Protein AF-A0A7V8YSD4-F1 (afdb_monomer)

Radius of gyration: 22.43 Å; Cα contacts (8 Å, |Δi|>4): 892; chains: 1; bounding box: 54×94×55 Å

Structure (mmCIF, N/CA/C/O backbone):
data_AF-A0A7V8YSD4-F1
#
_entry.id   AF-A0A7V8YSD4-F1
#
loop_
_atom_site.group_PDB
_atom_site.id
_atom_site.type_symbol
_atom_site.label_atom_id
_atom_site.label_alt_id
_atom_site.label_comp_id
_atom_site.label_asym_id
_atom_site.label_entity_id
_atom_site.label_seq_id
_atom_site.pdbx_PDB_ins_code
_atom_site.Cartn_x
_atom_site.Cartn_y
_atom_site.Cartn_z
_atom_site.occupancy
_atom_site.B_iso_or_equiv
_atom_site.auth_seq_id
_atom_site.auth_comp_id
_atom_site.auth_asym_id
_atom_site.auth_atom_id
_atom_site.pdbx_PDB_model_num
ATOM 1 N N . SER A 1 1 ? -15.155 23.615 -9.929 1.00 37.03 1 SER A N 1
ATOM 2 C CA . SER A 1 1 ? -15.838 23.121 -8.716 1.00 37.03 1 S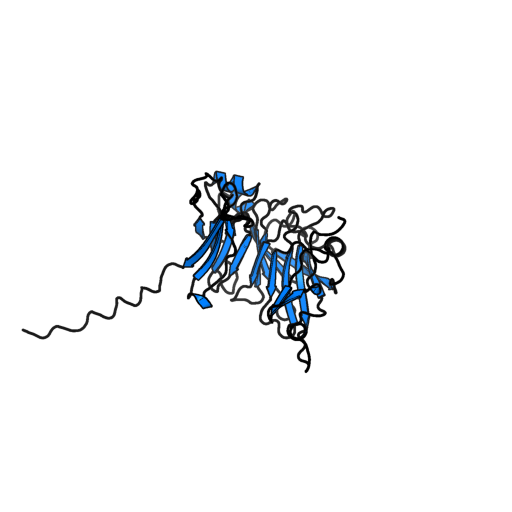ER A CA 1
ATOM 3 C C . SER A 1 1 ? -14.850 23.206 -7.565 1.00 37.03 1 SER A C 1
ATOM 5 O O . SER A 1 1 ? -13.670 23.005 -7.798 1.00 37.03 1 SER A O 1
ATOM 7 N N . SER A 1 2 ? -15.282 23.583 -6.362 1.00 37.16 2 SER A N 1
ATOM 8 C CA . SER A 1 2 ? -14.421 23.744 -5.174 1.00 37.16 2 SER A CA 1
ATOM 9 C C . SER A 1 2 ? -14.430 22.501 -4.265 1.00 37.16 2 SER A C 1
ATOM 11 O O . SER A 1 2 ? -14.377 22.629 -3.046 1.00 37.16 2 SER A O 1
ATOM 13 N N . GLY A 1 3 ? -14.583 21.312 -4.851 1.00 53.91 3 GLY A N 1
ATOM 14 C CA . GLY A 1 3 ? -14.682 20.025 -4.159 1.00 53.91 3 GLY A CA 1
ATOM 15 C C . GLY A 1 3 ? -14.260 18.886 -5.085 1.00 53.91 3 GLY A C 1
ATOM 16 O O . GLY A 1 3 ? -14.183 19.090 -6.303 1.00 53.91 3 GLY A O 1
ATOM 17 N N . ALA A 1 4 ? -13.970 17.720 -4.505 1.00 69.50 4 ALA A N 1
ATOM 18 C CA . ALA A 1 4 ? -13.580 16.528 -5.254 1.00 69.50 4 ALA A CA 1
ATOM 19 C C . ALA A 1 4 ? -14.697 16.113 -6.227 1.00 69.50 4 ALA A C 1
ATOM 21 O O . ALA A 1 4 ? -15.875 16.372 -5.971 1.00 69.50 4 ALA A O 1
ATOM 22 N N . GLN A 1 5 ? -14.351 15.466 -7.344 1.00 75.94 5 GLN A N 1
ATOM 23 C CA . GLN A 1 5 ? -15.333 14.923 -8.295 1.00 75.94 5 GLN A CA 1
ATOM 24 C C . GLN A 1 5 ? -15.977 13.625 -7.767 1.00 75.94 5 GLN A C 1
ATOM 26 O O . GLN A 1 5 ? -16.048 12.625 -8.471 1.00 75.94 5 GLN A O 1
ATOM 31 N N . THR A 1 6 ? -16.434 13.627 -6.515 1.00 82.88 6 THR A N 1
ATOM 32 C CA . THR A 1 6 ? -17.081 12.483 -5.863 1.00 82.88 6 THR A CA 1
ATOM 33 C C . THR A 1 6 ? -18.515 12.814 -5.473 1.00 82.88 6 THR A C 1
ATOM 35 O O . THR A 1 6 ? -18.908 13.982 -5.446 1.00 82.88 6 THR A O 1
ATOM 38 N N . PHE A 1 7 ? -19.322 11.783 -5.201 1.00 81.06 7 PHE A N 1
ATOM 39 C CA . PHE A 1 7 ? -20.763 11.921 -4.952 1.00 81.06 7 PHE A CA 1
ATOM 40 C C . PHE A 1 7 ? -21.094 12.925 -3.835 1.00 81.06 7 PHE A C 1
ATOM 42 O O . PHE A 1 7 ? -22.039 13.701 -3.962 1.00 81.06 7 PHE A O 1
ATOM 49 N N . ASP A 1 8 ? -20.302 12.940 -2.761 1.00 86.88 8 ASP A N 1
ATOM 50 C CA . ASP A 1 8 ? -20.460 13.862 -1.631 1.00 86.88 8 ASP A CA 1
ATOM 51 C C . ASP A 1 8 ? -19.565 15.115 -1.723 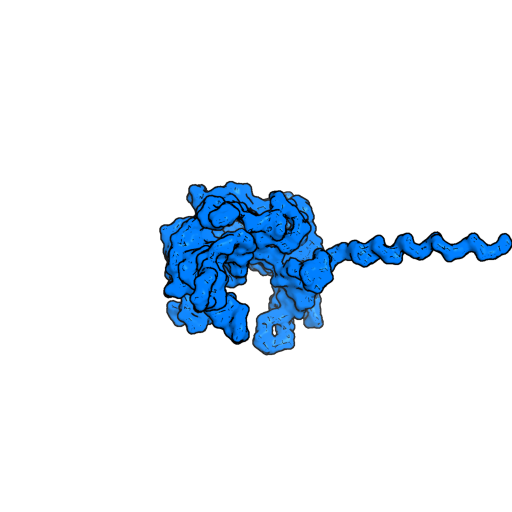1.00 86.88 8 ASP A C 1
ATOM 53 O O . ASP A 1 8 ? -19.630 15.991 -0.857 1.00 86.88 8 ASP A O 1
ATOM 57 N N . GLY A 1 9 ? -18.737 15.212 -2.769 1.00 90.25 9 GLY A N 1
ATOM 58 C CA . GLY A 1 9 ? -17.787 16.296 -3.009 1.00 90.25 9 GLY A CA 1
ATOM 59 C C . GLY A 1 9 ? -16.602 16.359 -2.039 1.00 90.25 9 GLY A C 1
ATOM 60 O O . GLY A 1 9 ? -15.879 17.363 -2.047 1.00 90.25 9 GLY A O 1
ATOM 61 N N . LYS A 1 10 ? -16.401 15.346 -1.183 1.00 93.19 10 LYS A N 1
ATOM 62 C CA . LYS A 1 10 ? -15.412 15.384 -0.092 1.00 93.19 10 LYS A CA 1
ATOM 63 C C . LYS A 1 10 ? -14.082 14.712 -0.421 1.00 93.19 10 LYS A C 1
ATOM 65 O O . LYS A 1 10 ? -13.063 15.141 0.108 1.00 93.19 10 LYS A O 1
ATOM 70 N N . GLY A 1 11 ? -14.077 13.713 -1.290 1.00 92.69 11 GLY A N 1
ATOM 71 C CA . GLY A 1 11 ? -12.895 12.941 -1.690 1.00 92.69 11 GLY A CA 1
ATOM 72 C C . GLY A 1 11 ? -13.261 11.481 -1.941 1.00 92.69 11 GLY A C 1
ATOM 73 O O . GLY A 1 11 ? -14.452 11.152 -1.930 1.00 92.69 11 GLY A O 1
ATOM 74 N N . GLY A 1 12 ? -12.261 10.622 -2.161 1.00 92.81 12 GLY A N 1
ATOM 75 C CA . GLY A 1 12 ? -12.458 9.169 -2.174 1.00 92.81 12 GLY A CA 1
ATOM 76 C C . GLY A 1 12 ? -12.952 8.676 -0.813 1.00 92.81 12 GLY A C 1
ATOM 77 O O . GLY A 1 12 ? -12.727 9.336 0.197 1.00 92.81 12 GLY A O 1
ATOM 78 N N . LEU A 1 13 ? -13.674 7.559 -0.781 1.00 93.12 13 LEU A N 1
ATOM 79 C CA . LEU A 1 13 ? -14.379 7.082 0.408 1.00 93.12 13 LEU A CA 1
ATOM 80 C C . LEU A 1 13 ? -14.358 5.553 0.451 1.00 93.12 13 LEU A C 1
ATOM 82 O O . LEU A 1 13 ? -14.813 4.911 -0.493 1.00 93.12 13 LEU A O 1
ATOM 86 N N . ALA A 1 14 ? -13.926 4.987 1.577 1.00 94.75 14 ALA A N 1
ATOM 87 C CA . ALA A 1 14 ? -14.075 3.562 1.846 1.00 94.75 14 ALA A CA 1
ATOM 88 C C . ALA A 1 14 ? -15.551 3.179 2.056 1.00 94.75 14 ALA A C 1
ATOM 90 O O . ALA A 1 14 ? -16.334 3.926 2.658 1.00 94.75 14 ALA A O 1
ATOM 91 N N . VAL A 1 15 ? -15.929 1.985 1.601 1.00 95.00 15 VAL A N 1
ATOM 92 C CA . VAL A 1 15 ? -17.288 1.444 1.739 1.00 95.00 15 VAL A CA 1
ATOM 93 C C . VAL A 1 15 ? -17.260 0.033 2.321 1.00 95.00 15 VAL A C 1
ATOM 95 O O . VAL A 1 15 ? -16.374 -0.757 2.015 1.00 95.00 15 VAL A O 1
ATOM 98 N N . ALA A 1 16 ? -18.259 -0.305 3.135 1.00 95.94 16 ALA A N 1
ATOM 99 C CA . ALA A 1 16 ? -18.577 -1.690 3.466 1.00 95.94 16 ALA A CA 1
ATOM 100 C C . ALA A 1 16 ? -19.696 -2.174 2.542 1.00 95.94 16 ALA A C 1
ATOM 102 O O . ALA A 1 16 ? -20.736 -1.520 2.447 1.00 95.94 16 ALA A O 1
ATOM 103 N N . VAL A 1 17 ? -19.499 -3.318 1.888 1.00 95.50 17 VAL A N 1
ATOM 104 C CA . VAL A 1 17 ? -20.498 -3.909 0.990 1.00 95.50 17 VAL A CA 1
ATOM 105 C C . VAL A 1 17 ? -21.138 -5.114 1.667 1.00 95.50 17 VAL A C 1
ATOM 107 O O . VAL A 1 17 ? -20.471 -6.108 1.944 1.00 95.50 17 VAL A O 1
ATOM 110 N N . PHE A 1 18 ? -22.432 -5.022 1.955 1.00 95.75 18 PHE A N 1
ATOM 111 C CA . PHE A 1 18 ? -23.252 -6.126 2.459 1.00 95.75 18 PHE A CA 1
ATOM 112 C C . PHE A 1 18 ? -24.719 -5.870 2.102 1.00 95.75 18 PHE A C 1
ATOM 114 O O . PHE A 1 18 ? -25.076 -4.761 1.726 1.00 95.75 18 PHE A O 1
ATOM 121 N N . ASP A 1 19 ? -25.563 -6.903 2.146 1.00 95.31 19 ASP A N 1
ATOM 122 C CA . ASP A 1 19 ? -27.000 -6.805 1.833 1.00 95.31 19 ASP A CA 1
ATOM 123 C C . ASP A 1 19 ? -27.326 -6.131 0.476 1.00 95.31 19 ASP A C 1
ATOM 125 O O . ASP A 1 19 ? -28.385 -5.534 0.302 1.00 95.31 19 ASP A O 1
ATOM 129 N N . ASN A 1 20 ? -26.434 -6.276 -0.517 1.00 95.88 20 ASN A N 1
ATOM 130 C CA . ASN A 1 20 ? -26.487 -5.609 -1.830 1.00 95.88 20 ASN A CA 1
ATOM 131 C C . ASN A 1 20 ? -26.459 -4.068 -1.773 1.00 95.88 20 ASN A C 1
ATOM 133 O O . ASN A 1 20 ? -26.886 -3.403 -2.719 1.00 95.88 20 ASN A O 1
ATOM 137 N N . GLU A 1 21 ? -25.929 -3.496 -0.695 1.00 95.75 21 GLU A N 1
ATOM 138 C CA . GLU A 1 21 ? -25.747 -2.062 -0.507 1.00 95.75 21 GLU A CA 1
ATOM 139 C C . GLU A 1 21 ? -24.267 -1.725 -0.275 1.00 95.75 21 GLU A C 1
ATOM 141 O O . GLU A 1 21 ? -23.497 -2.511 0.281 1.00 95.75 21 GLU A O 1
ATOM 146 N N . ALA A 1 22 ? -23.864 -0.529 -0.711 1.00 94.62 22 ALA A N 1
ATOM 147 C CA . ALA A 1 22 ? -22.573 0.059 -0.378 1.00 94.62 22 ALA A CA 1
ATOM 148 C C . ALA A 1 22 ? -22.775 1.099 0.731 1.00 94.62 22 ALA A C 1
ATOM 150 O O . ALA A 1 22 ? -23.371 2.158 0.515 1.00 94.62 22 ALA A O 1
ATOM 151 N N . HIS A 1 23 ? -22.273 0.801 1.924 1.00 95.50 23 HIS A N 1
ATOM 152 C CA . HIS A 1 23 ? -22.373 1.670 3.088 1.00 95.50 23 HIS A CA 1
ATOM 153 C C . HIS A 1 23 ? -21.097 2.497 3.228 1.00 95.50 23 HIS A C 1
ATOM 155 O O . HIS A 1 23 ? -20.029 1.955 3.509 1.00 95.50 23 HIS A O 1
ATOM 161 N N . GLY A 1 24 ? -21.205 3.814 3.048 1.00 94.44 24 GLY A N 1
ATOM 162 C CA . GLY A 1 24 ? -20.075 4.728 3.208 1.00 94.44 24 GLY A CA 1
ATOM 163 C C . GLY A 1 24 ? -19.504 4.712 4.625 1.00 94.44 24 GLY A C 1
ATOM 164 O O . GLY A 1 24 ? -20.254 4.769 5.602 1.00 94.44 24 GLY A O 1
ATOM 165 N N . LEU A 1 25 ? -18.175 4.691 4.730 1.00 96.50 25 LEU A N 1
ATOM 166 C CA . LEU A 1 25 ? -17.437 4.661 5.991 1.00 96.50 25 LEU A CA 1
ATOM 167 C C . LEU A 1 25 ? -16.631 5.957 6.202 1.00 96.50 25 LEU A C 1
ATOM 169 O O . LEU A 1 25 ? -15.403 5.926 6.251 1.00 96.50 25 LEU A O 1
ATOM 173 N N . PRO A 1 26 ? -17.280 7.125 6.364 1.00 95.06 26 PRO A N 1
ATOM 174 C CA . PRO A 1 26 ? -16.578 8.411 6.404 1.00 95.06 26 PRO A CA 1
ATOM 175 C C . PRO A 1 26 ? -15.613 8.544 7.594 1.00 95.06 26 PRO A C 1
ATOM 177 O O . PRO A 1 26 ? -14.708 9.372 7.565 1.00 95.06 26 PRO A O 1
ATOM 180 N N . ALA A 1 27 ? -15.769 7.727 8.640 1.00 96.69 27 ALA A N 1
ATOM 181 C CA . ALA A 1 27 ? -14.852 7.705 9.777 1.00 96.69 27 ALA A CA 1
ATOM 182 C C . ALA A 1 27 ? -13.439 7.205 9.415 1.00 96.69 27 ALA A C 1
ATOM 184 O O . ALA A 1 27 ? -12.504 7.505 10.154 1.00 96.69 27 ALA A O 1
ATOM 185 N N . LEU A 1 28 ? -13.284 6.493 8.290 1.00 97.06 28 LEU A N 1
ATOM 186 C CA . LEU A 1 28 ? -11.981 6.113 7.735 1.00 97.06 28 LEU A CA 1
ATOM 187 C C . LEU A 1 28 ? -11.304 7.278 6.987 1.00 97.06 28 LEU A C 1
ATOM 189 O O . LEU A 1 28 ? -10.120 7.195 6.697 1.00 97.06 28 LEU A O 1
ATOM 193 N N . GLY A 1 29 ? -12.015 8.382 6.740 1.00 96.12 29 GLY A N 1
ATOM 194 C CA . GLY A 1 29 ? -11.486 9.575 6.083 1.00 96.12 29 GLY A CA 1
ATOM 195 C C . GLY A 1 29 ? -11.730 9.622 4.576 1.00 96.12 29 GLY A C 1
ATOM 196 O O . GLY A 1 29 ? -12.093 8.633 3.936 1.00 96.12 29 GLY A O 1
ATOM 197 N N . HIS A 1 30 ? -11.537 10.822 4.025 1.00 96.06 30 HIS A N 1
ATOM 198 C CA . HIS A 1 30 ? -11.651 11.097 2.597 1.00 96.06 30 HIS A CA 1
ATOM 199 C C . HIS A 1 30 ? -10.300 11.486 2.014 1.00 96.06 30 HIS A C 1
ATOM 201 O O . HIS A 1 30 ? -9.771 12.539 2.365 1.00 96.06 30 HIS A O 1
ATOM 207 N N . PHE A 1 31 ? -9.766 10.671 1.111 1.00 94.88 31 PHE A N 1
ATOM 208 C CA . PHE A 1 31 ? -8.481 10.896 0.444 1.00 94.88 31 PHE A CA 1
ATOM 209 C C . PHE A 1 31 ? -8.389 10.065 -0.848 1.00 94.88 31 PHE A C 1
ATOM 211 O O . PHE A 1 31 ? -9.383 9.458 -1.252 1.00 94.88 31 PHE A O 1
ATOM 218 N N . ALA A 1 32 ? -7.255 10.121 -1.546 1.00 94.25 32 ALA A N 1
ATOM 219 C CA . ALA A 1 32 ? -6.967 9.253 -2.687 1.00 94.25 32 ALA A CA 1
ATOM 220 C C . ALA A 1 32 ? -6.619 7.862 -2.145 1.00 94.25 32 ALA A C 1
ATOM 222 O O . ALA A 1 32 ? -5.525 7.659 -1.644 1.00 94.25 32 ALA A O 1
ATOM 223 N N . TRP A 1 33 ? -7.619 6.989 -2.078 1.00 94.81 33 TRP A N 1
ATOM 224 C CA . TRP A 1 33 ? -7.498 5.665 -1.475 1.00 94.81 33 TRP A CA 1
ATOM 225 C C . TRP A 1 33 ? -6.775 4.714 -2.412 1.00 94.81 33 TRP A C 1
ATOM 227 O O . TRP A 1 33 ? -7.223 4.594 -3.549 1.00 94.81 33 TRP A O 1
ATOM 237 N N . GLU A 1 34 ? -5.794 3.993 -1.872 1.00 94.94 34 GLU A N 1
ATOM 238 C CA . GLU A 1 34 ? -5.300 2.767 -2.495 1.00 94.94 34 GLU A CA 1
ATOM 239 C C . GLU A 1 34 ? -6.067 1.556 -1.951 1.00 94.94 34 GLU A C 1
ATOM 241 O O . GLU A 1 34 ? -7.037 1.098 -2.555 1.00 94.94 34 GLU A O 1
ATOM 246 N N . ASN A 1 35 ? -5.765 1.130 -0.717 1.00 92.06 35 ASN A N 1
ATOM 247 C CA . ASN A 1 35 ? -6.464 0.012 -0.083 1.00 92.06 35 ASN A CA 1
ATOM 248 C C . ASN A 1 35 ? -6.937 0.267 1.357 1.00 92.06 35 ASN A C 1
ATOM 250 O O . ASN A 1 35 ? -6.629 1.281 1.991 1.00 92.06 35 ASN A O 1
ATOM 254 N N . ALA A 1 36 ? -7.717 -0.692 1.870 1.00 95.00 36 ALA A N 1
ATOM 255 C CA . ALA A 1 36 ? -8.210 -0.726 3.242 1.00 95.00 36 ALA A CA 1
ATOM 256 C C . ALA A 1 36 ? -8.079 -2.140 3.836 1.00 95.00 36 ALA A C 1
ATOM 258 O O . ALA A 1 36 ? -8.939 -2.999 3.622 1.00 95.00 36 ALA A O 1
ATOM 259 N N . LEU A 1 37 ? -7.030 -2.380 4.624 1.00 95.69 37 LEU A N 1
ATOM 260 C CA . LEU A 1 37 ? -6.690 -3.717 5.120 1.00 95.69 37 LEU A CA 1
ATOM 261 C C . LEU A 1 37 ? -6.999 -3.891 6.599 1.00 95.69 37 LEU A C 1
ATOM 263 O O . LEU A 1 37 ? -6.468 -3.191 7.459 1.00 95.69 37 LEU A O 1
ATOM 267 N N . VAL A 1 38 ? -7.852 -4.864 6.907 1.00 94.19 38 VAL A N 1
ATOM 268 C CA . VAL A 1 38 ? -8.295 -5.146 8.275 1.00 94.19 38 VAL A CA 1
ATOM 269 C C . VAL A 1 38 ? -7.281 -6.038 8.992 1.00 94.19 38 VAL A C 1
ATOM 271 O O . VAL A 1 38 ? -7.063 -7.179 8.588 1.00 94.19 38 VAL A O 1
ATOM 274 N N . GLN A 1 39 ? -6.735 -5.571 10.118 1.00 93.00 39 GLN A N 1
ATOM 275 C CA . GLN A 1 39 ? -5.879 -6.397 10.971 1.00 93.00 39 GLN A CA 1
ATOM 276 C C . GLN A 1 39 ? -6.711 -7.491 11.656 1.00 93.00 39 GLN A C 1
ATOM 278 O O . GLN A 1 39 ? -7.711 -7.225 12.343 1.00 93.00 39 GLN A O 1
ATOM 283 N N . SER A 1 40 ? -6.274 -8.740 11.507 1.00 89.75 40 SER A N 1
ATOM 284 C CA . SER A 1 40 ? -6.901 -9.883 12.171 1.00 89.75 40 SER A CA 1
ATOM 285 C C . SER A 1 40 ? -6.603 -9.909 13.681 1.00 89.75 40 SER A C 1
ATOM 287 O O . SER A 1 40 ? -5.691 -9.257 14.171 1.00 89.75 40 SER A O 1
ATOM 289 N N . ASN A 1 41 ? -7.400 -10.657 14.451 1.00 87.50 41 ASN A N 1
ATOM 290 C CA . ASN A 1 41 ? -7.142 -10.962 15.870 1.00 87.50 41 ASN A CA 1
ATOM 291 C C . ASN A 1 41 ? -7.038 -9.775 16.856 1.00 87.50 41 ASN A C 1
ATOM 293 O O . ASN A 1 41 ? -6.695 -9.969 18.016 1.00 87.50 41 ASN A O 1
ATOM 297 N N . THR A 1 42 ? -7.501 -8.582 16.482 1.00 89.38 42 THR A N 1
ATOM 298 C CA . THR A 1 42 ? -7.520 -7.353 17.313 1.00 89.38 42 THR A CA 1
ATOM 299 C C . THR A 1 42 ? -8.572 -7.333 18.442 1.00 89.38 42 THR A C 1
ATOM 301 O O . THR A 1 42 ? -8.876 -6.304 19.059 1.00 89.38 42 THR A O 1
ATOM 304 N N . GLY A 1 43 ? -9.186 -8.484 18.733 1.00 89.81 43 GLY A N 1
ATOM 305 C CA . GLY A 1 43 ? -10.156 -8.654 19.812 1.00 89.81 43 GLY A CA 1
ATOM 306 C C . GLY A 1 43 ? -11.386 -7.747 19.678 1.00 89.81 43 GLY A C 1
ATOM 307 O O . GLY A 1 43 ? -12.214 -7.912 18.773 1.00 89.81 43 GLY A O 1
ATOM 308 N N . LYS A 1 44 ? -11.549 -6.821 20.634 1.00 92.06 44 LYS A N 1
ATOM 309 C CA . LYS A 1 44 ? -12.697 -5.894 20.702 1.00 92.06 44 LYS A CA 1
ATOM 310 C C . LYS A 1 44 ? -12.590 -4.712 19.735 1.00 92.06 44 LYS A C 1
ATOM 312 O O . LYS A 1 44 ? -13.585 -4.016 19.549 1.00 92.06 44 LYS A O 1
ATOM 317 N N . TYR A 1 45 ? -11.414 -4.476 19.164 1.00 93.75 45 TYR A N 1
ATOM 318 C CA . TYR A 1 45 ? -11.183 -3.374 18.240 1.00 93.75 45 TYR A CA 1
ATOM 319 C C . TYR A 1 45 ? -11.293 -3.842 16.799 1.00 93.75 45 TYR A C 1
ATOM 321 O O . TYR A 1 45 ? -11.097 -5.018 16.522 1.00 93.75 45 TYR A O 1
ATOM 329 N N . THR A 1 46 ? -11.621 -2.934 15.895 1.00 95.44 46 THR A N 1
ATOM 330 C CA . THR A 1 46 ? -11.429 -3.103 14.454 1.00 95.44 46 THR A CA 1
ATOM 331 C C . THR A 1 46 ? -10.347 -2.127 14.052 1.00 95.44 46 THR A C 1
ATOM 333 O O . THR A 1 46 ? -10.490 -0.937 14.328 1.00 95.44 46 THR A O 1
ATOM 336 N N . VAL A 1 47 ? -9.277 -2.642 13.456 1.00 95.44 47 VAL A N 1
ATOM 337 C CA . VAL A 1 47 ? -8.104 -1.868 13.051 1.00 95.44 47 VAL A CA 1
ATOM 338 C C . VAL A 1 47 ? -7.941 -2.033 11.554 1.00 95.44 47 VAL A C 1
ATOM 340 O O . VAL A 1 47 ? -7.991 -3.162 11.066 1.00 95.44 47 VAL A O 1
ATOM 343 N N . ILE A 1 48 ? -7.824 -0.919 10.841 1.00 96.69 48 ILE A N 1
ATOM 344 C CA . ILE A 1 48 ? -7.744 -0.902 9.380 1.00 96.69 48 ILE A CA 1
ATOM 345 C C . ILE A 1 48 ? -6.567 -0.027 8.980 1.00 96.69 48 ILE A C 1
ATOM 347 O O . ILE A 1 48 ? -6.550 1.148 9.342 1.00 96.69 48 ILE A O 1
ATOM 351 N N . MET A 1 49 ? -5.607 -0.600 8.262 1.00 96.94 49 MET A N 1
ATOM 352 C CA . MET A 1 49 ? -4.509 0.125 7.628 1.00 96.94 49 MET A CA 1
ATOM 353 C C . MET A 1 49 ? -5.001 0.713 6.312 1.00 96.94 49 MET A C 1
ATOM 355 O O . MET A 1 49 ? -5.831 0.108 5.630 1.00 96.94 49 MET A O 1
ATOM 359 N N . SER A 1 50 ? -4.576 1.931 6.000 1.00 96.19 50 SER A N 1
ATOM 360 C CA . SER A 1 50 ? -5.070 2.657 4.834 1.00 96.19 50 SER A CA 1
ATOM 361 C C . SER A 1 50 ? -3.981 3.535 4.248 1.00 96.19 50 SER A C 1
ATOM 363 O O . SER A 1 50 ? -3.321 4.278 4.982 1.00 96.19 50 SER A O 1
ATOM 365 N N . MET A 1 51 ? -3.824 3.476 2.932 1.00 95.94 51 MET A N 1
ATOM 366 C CA . MET A 1 51 ? -2.789 4.208 2.213 1.00 95.94 51 MET A CA 1
ATOM 367 C C . MET A 1 51 ? -3.422 5.289 1.359 1.00 95.94 51 MET A C 1
ATOM 369 O O . MET A 1 51 ? -4.446 5.074 0.703 1.00 95.94 51 MET A O 1
ATOM 373 N N . LYS A 1 52 ? -2.826 6.479 1.434 1.00 96.19 52 LYS A N 1
ATOM 374 C CA . LYS A 1 52 ? -3.154 7.579 0.543 1.00 96.19 52 LYS A CA 1
ATOM 375 C C . LYS A 1 52 ? -2.149 7.588 -0.604 1.00 96.19 52 LYS A C 1
ATOM 377 O O . LYS A 1 52 ? -1.101 8.210 -0.419 1.00 96.19 52 LYS A O 1
ATOM 382 N N . ASP A 1 53 ? -2.480 6.993 -1.750 1.00 95.38 53 ASP A N 1
ATOM 383 C CA . ASP A 1 53 ? -1.739 7.230 -2.999 1.00 95.38 53 ASP A CA 1
ATOM 384 C C . ASP A 1 53 ? -2.074 8.637 -3.521 1.00 95.38 53 ASP A C 1
ATOM 386 O O . ASP A 1 53 ? -2.951 8.883 -4.351 1.00 95.38 53 ASP A O 1
ATOM 390 N N . GLY A 1 54 ? -1.463 9.620 -2.870 1.00 90.00 54 GLY A N 1
ATOM 391 C CA . GLY A 1 54 ? -1.596 11.024 -3.192 1.00 90.00 54 GLY A CA 1
ATOM 392 C C . GLY A 1 54 ? -0.493 11.478 -4.149 1.00 90.00 54 GLY A C 1
ATOM 393 O O . GLY A 1 54 ? 0.029 10.726 -4.965 1.00 90.00 54 GLY A O 1
ATOM 394 N N . PRO A 1 55 ? -0.095 12.751 -4.094 1.00 91.50 55 PRO A N 1
ATOM 395 C CA . PRO A 1 55 ? 1.017 13.218 -4.906 1.00 91.50 55 PRO A CA 1
ATOM 396 C C . PRO A 1 55 ? 2.349 12.585 -4.467 1.00 91.50 55 PRO A C 1
ATOM 398 O O . PRO A 1 55 ? 2.618 12.382 -3.283 1.00 91.50 55 PRO A O 1
ATOM 401 N N . ARG A 1 56 ? 3.245 12.399 -5.445 1.00 92.75 56 ARG A N 1
ATOM 402 C CA . ARG A 1 56 ? 4.666 12.048 -5.242 1.00 92.75 56 ARG A CA 1
ATOM 403 C C . ARG A 1 56 ? 5.503 13.141 -4.564 1.00 92.75 56 ARG A C 1
ATOM 405 O O . ARG A 1 56 ? 6.664 12.916 -4.234 1.00 92.75 56 ARG A O 1
ATOM 412 N N . SER A 1 57 ? 4.965 14.359 -4.455 1.00 94.00 57 SER A N 1
ATOM 413 C CA . SER A 1 57 ? 5.660 15.476 -3.811 1.00 94.00 57 SER A CA 1
ATOM 414 C C . SER A 1 57 ? 5.802 15.197 -2.322 1.00 94.00 57 SER A C 1
ATOM 416 O O . SER A 1 57 ? 4.879 14.700 -1.686 1.00 94.00 57 SER A O 1
ATOM 418 N N . GLN A 1 58 ? 6.962 15.539 -1.772 1.00 95.38 58 GLN A N 1
ATOM 419 C CA . GLN A 1 58 ? 7.250 15.390 -0.345 1.00 95.38 58 GLN A CA 1
ATOM 420 C C . GLN A 1 58 ? 7.547 16.742 0.307 1.00 95.38 58 GLN A C 1
ATOM 422 O O . GLN A 1 58 ? 8.225 16.824 1.334 1.00 95.38 58 GLN A O 1
ATOM 427 N N . ASN A 1 59 ? 7.085 17.816 -0.338 1.00 94.44 59 ASN A N 1
ATOM 428 C CA . ASN A 1 59 ? 7.177 19.174 0.159 1.00 94.44 59 ASN A CA 1
ATOM 429 C C . ASN A 1 59 ? 6.058 19.412 1.190 1.00 94.44 59 ASN A C 1
ATOM 431 O O . ASN A 1 59 ? 4.900 19.486 0.790 1.00 94.44 59 ASN A O 1
ATOM 435 N N . PRO A 1 60 ? 6.368 19.664 2.478 1.00 90.69 60 PRO A N 1
ATOM 436 C CA . PRO A 1 60 ? 5.353 19.882 3.516 1.00 90.69 60 PRO A CA 1
ATOM 437 C C . PRO A 1 60 ? 4.421 21.083 3.279 1.00 90.69 60 PRO A C 1
ATOM 439 O O . PRO A 1 60 ? 3.498 21.300 4.055 1.00 90.69 60 PRO A O 1
ATOM 442 N N . ALA A 1 61 ? 4.701 21.928 2.280 1.00 91.56 61 ALA A N 1
ATOM 443 C CA . ALA A 1 61 ? 3.840 23.045 1.889 1.00 91.56 61 ALA A CA 1
ATOM 444 C C . ALA A 1 61 ? 2.780 22.681 0.827 1.00 91.56 61 ALA A C 1
ATOM 446 O O . ALA A 1 61 ? 1.992 23.547 0.439 1.00 91.56 61 ALA A O 1
ATOM 447 N N . GLU A 1 62 ? 2.791 21.450 0.321 1.00 92.06 62 GLU A N 1
ATOM 448 C CA . GLU A 1 62 ? 1.872 20.910 -0.686 1.00 92.06 62 GLU A CA 1
ATOM 449 C C . GLU A 1 62 ? 0.994 19.807 -0.070 1.00 92.06 62 GLU A C 1
ATOM 451 O O . GLU A 1 62 ? 1.181 19.451 1.088 1.00 92.06 62 GLU A O 1
ATOM 456 N N . ASP A 1 63 ? 0.024 19.290 -0.830 1.00 92.06 63 ASP A N 1
ATOM 457 C CA . ASP A 1 63 ? -0.667 18.040 -0.473 1.00 92.06 63 ASP A CA 1
ATOM 458 C C . ASP A 1 63 ? 0.360 16.896 -0.487 1.00 92.06 63 ASP A C 1
ATOM 460 O O . ASP A 1 63 ? 1.227 16.874 -1.362 1.00 92.06 63 ASP A O 1
ATOM 464 N N . ASN A 1 64 ? 0.290 15.977 0.474 1.00 95.12 64 ASN A N 1
ATOM 465 C CA . ASN A 1 64 ? 1.287 14.926 0.693 1.00 95.12 64 ASN A CA 1
ATOM 466 C C . ASN A 1 64 ? 0.642 13.542 0.726 1.00 95.12 64 ASN A C 1
ATOM 468 O O . ASN A 1 64 ? -0.565 13.415 0.878 1.00 95.12 64 ASN A O 1
ATOM 472 N N . SER A 1 65 ? 1.437 12.481 0.639 1.00 97.25 65 SER A N 1
ATOM 473 C CA . SER A 1 65 ? 0.934 11.119 0.832 1.00 97.25 65 SER A CA 1
ATOM 474 C C . SER A 1 65 ? 1.235 10.610 2.242 1.00 97.25 65 SER A C 1
ATOM 476 O O . SER A 1 65 ? 2.334 10.826 2.760 1.00 97.25 65 SER A O 1
ATOM 478 N N . GLN A 1 66 ? 0.270 9.945 2.885 1.00 97.19 66 GLN A N 1
ATOM 479 C CA . GLN A 1 66 ? 0.388 9.472 4.270 1.00 97.19 66 GLN A CA 1
ATOM 480 C C . GLN A 1 66 ? -0.084 8.024 4.447 1.00 97.19 66 GLN A C 1
ATOM 482 O O . GLN A 1 66 ? -0.907 7.513 3.689 1.00 97.19 66 GLN A O 1
ATOM 487 N N . LEU A 1 67 ? 0.407 7.403 5.522 1.00 97.94 67 LEU A N 1
ATOM 488 C CA . LEU A 1 67 ? -0.088 6.133 6.044 1.00 97.94 67 LEU A CA 1
ATOM 489 C C . LEU A 1 67 ? -1.060 6.389 7.204 1.00 97.94 67 LEU A C 1
ATOM 491 O O . LEU A 1 67 ? -0.698 7.014 8.211 1.00 97.94 67 LEU A O 1
ATOM 495 N N . TYR A 1 68 ? -2.279 5.875 7.076 1.00 98.00 68 TYR A N 1
ATOM 496 C CA . TYR A 1 68 ? -3.347 6.008 8.057 1.00 98.00 68 TYR A CA 1
ATOM 497 C C . TYR A 1 68 ? -3.701 4.673 8.716 1.00 98.00 68 TYR A C 1
ATOM 499 O O . TYR A 1 68 ? -3.487 3.591 8.172 1.00 98.00 68 TYR A O 1
ATOM 507 N N . MET A 1 69 ? -4.296 4.773 9.902 1.00 97.38 69 MET A N 1
ATOM 508 C CA . MET A 1 69 ? -4.888 3.654 10.621 1.00 97.38 69 MET A CA 1
ATOM 509 C C . MET A 1 69 ? -6.224 4.082 11.230 1.00 97.38 69 MET A C 1
ATOM 511 O O . MET A 1 69 ? -6.289 5.037 12.004 1.00 97.38 69 MET A O 1
ATOM 515 N N . TYR A 1 70 ? -7.300 3.366 10.929 1.00 97.75 70 TYR A N 1
ATOM 516 C CA . TYR A 1 70 ? -8.578 3.512 11.622 1.00 97.75 70 TYR A CA 1
ATOM 517 C C . TYR A 1 70 ? -8.660 2.542 12.798 1.00 97.75 70 TYR A C 1
ATOM 519 O O . TYR A 1 70 ? -8.308 1.373 12.660 1.00 97.75 70 TYR A O 1
ATOM 527 N N . VAL A 1 71 ? -9.189 3.006 13.934 1.00 96.69 71 VAL A N 1
ATOM 528 C CA . VAL A 1 71 ? -9.497 2.158 15.093 1.00 96.69 71 VAL A CA 1
ATOM 529 C C . VAL A 1 71 ? -10.916 2.420 15.585 1.00 96.69 71 VAL A C 1
ATOM 531 O O . VAL A 1 71 ? -11.245 3.522 16.031 1.00 96.69 71 VAL A O 1
ATOM 534 N N . GLY A 1 72 ? -11.752 1.384 15.559 1.00 96.38 72 GLY A N 1
ATOM 535 C CA . GLY A 1 72 ? -13.111 1.399 16.101 1.00 96.38 72 GLY A CA 1
ATOM 536 C C . GLY A 1 72 ? -13.362 0.290 17.121 1.00 96.38 72 GLY A C 1
ATOM 537 O O . GLY A 1 72 ? -12.555 -0.624 17.283 1.00 96.38 72 GLY A O 1
ATOM 538 N N . VAL A 1 73 ? -14.484 0.368 17.841 1.00 95.81 73 VAL A N 1
ATOM 539 C CA . VAL A 1 73 ? -14.851 -0.597 18.893 1.00 95.81 73 VAL A CA 1
ATOM 540 C C . VAL A 1 73 ? -16.058 -1.410 18.446 1.00 95.81 73 VAL A C 1
ATOM 542 O O . VAL A 1 73 ? -17.103 -0.845 18.142 1.00 95.81 73 VAL A O 1
ATOM 545 N N . L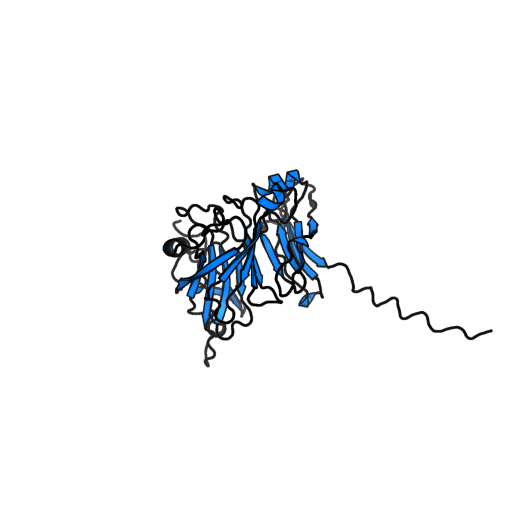YS A 1 74 ? -15.927 -2.738 18.441 1.00 96.31 74 LYS A N 1
ATOM 546 C CA . LYS A 1 74 ? -17.009 -3.664 18.091 1.00 96.31 74 LYS A CA 1
ATOM 547 C C . LYS A 1 74 ? -18.115 -3.629 19.152 1.00 96.31 74 LYS A C 1
ATOM 549 O O . LYS A 1 74 ? -17.863 -3.974 20.310 1.00 96.31 74 LYS A O 1
ATOM 554 N N . ASP A 1 75 ? -19.342 -3.285 18.762 1.00 97.38 75 ASP A N 1
ATOM 555 C CA . ASP A 1 75 ? -20.501 -3.313 19.659 1.00 97.38 75 ASP A CA 1
ATOM 556 C C . ASP A 1 75 ? -21.181 -4.693 19.672 1.00 97.38 75 ASP A C 1
ATOM 558 O O . ASP A 1 75 ? -21.741 -5.160 18.683 1.00 97.38 75 ASP A O 1
ATOM 562 N N . ARG A 1 76 ? -21.160 -5.363 20.828 1.00 95.69 76 ARG A N 1
ATOM 563 C CA . ARG A 1 76 ? -21.796 -6.677 21.030 1.00 95.69 76 ARG A CA 1
ATOM 564 C C . ARG A 1 76 ? -23.196 -6.582 21.645 1.00 95.69 76 ARG A C 1
ATOM 566 O O . ARG A 1 76 ? -23.768 -7.610 22.015 1.00 95.69 76 ARG A O 1
ATOM 573 N N . SER A 1 77 ? -23.737 -5.376 21.800 1.00 97.50 77 SER A N 1
ATOM 574 C CA . SER A 1 77 ? -25.048 -5.145 22.394 1.00 97.50 77 SER A CA 1
ATOM 575 C C . SER A 1 77 ? -26.182 -5.745 21.549 1.00 97.50 77 SER A C 1
ATOM 577 O O . SER A 1 77 ? -26.103 -5.916 20.326 1.00 97.50 77 SER A O 1
ATOM 579 N N . LYS A 1 78 ? -27.286 -6.107 22.214 1.00 97.12 78 LYS A N 1
ATOM 580 C CA . LYS A 1 78 ? -28.491 -6.566 21.519 1.00 97.12 78 LYS A CA 1
ATOM 581 C C . LYS A 1 78 ? -29.109 -5.378 20.779 1.00 97.12 78 LYS A C 1
ATOM 583 O O . LYS A 1 78 ? -29.554 -4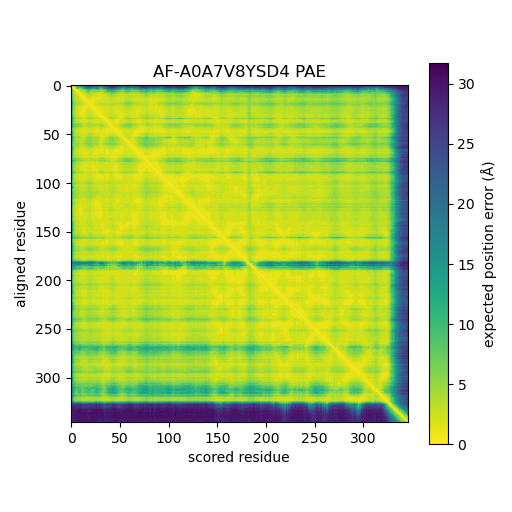.435 21.418 1.00 97.12 78 LYS A O 1
ATOM 588 N N . GLY A 1 79 ? -29.210 -5.486 19.457 1.00 96.38 79 GLY A N 1
ATOM 589 C CA . GLY A 1 79 ? -29.793 -4.448 18.600 1.00 96.38 79 GLY A CA 1
ATOM 590 C C . GLY A 1 79 ? -28.769 -3.614 17.832 1.00 96.38 79 GLY A C 1
ATOM 591 O O . GLY A 1 79 ? -29.186 -2.886 16.940 1.00 96.38 79 GLY A O 1
ATOM 592 N N . ALA A 1 80 ? -27.468 -3.776 18.103 1.00 97.50 80 ALA A N 1
ATOM 593 C CA . ALA A 1 80 ? -26.411 -3.176 17.292 1.00 97.50 80 ALA A CA 1
ATOM 594 C C . ALA A 1 80 ? -26.542 -3.591 15.817 1.00 97.50 80 ALA A C 1
ATOM 596 O O . ALA A 1 80 ? -26.788 -4.771 15.514 1.00 97.50 80 ALA A O 1
ATOM 597 N N . SER A 1 81 ? -26.364 -2.622 14.925 1.00 97.12 81 SER A N 1
ATOM 598 C CA . SER A 1 81 ? -26.320 -2.791 13.472 1.00 97.12 81 SER A CA 1
ATOM 599 C C . SER A 1 81 ? -25.102 -3.607 13.020 1.00 97.12 81 SER A C 1
ATOM 601 O O . SER A 1 81 ? -24.174 -3.861 13.792 1.00 97.12 81 SER A O 1
ATOM 603 N N . VAL A 1 82 ? -25.084 -4.016 11.746 1.00 96.94 82 VAL A N 1
ATOM 604 C CA . VAL A 1 82 ? -23.942 -4.730 11.145 1.00 96.94 82 VAL A CA 1
ATOM 605 C C . VAL A 1 82 ? -22.660 -3.896 11.243 1.00 96.94 82 VAL A C 1
ATOM 607 O O . VAL A 1 82 ? -21.620 -4.421 11.636 1.00 96.94 82 VAL A O 1
ATOM 610 N N . LEU A 1 83 ? -22.732 -2.591 10.968 1.00 97.75 83 LEU A N 1
ATOM 611 C CA . LEU A 1 83 ? -21.576 -1.694 11.044 1.00 97.75 83 LEU A CA 1
ATOM 612 C C . LEU A 1 83 ? -21.068 -1.525 12.483 1.00 97.75 83 LEU A C 1
ATOM 614 O O . LEU A 1 83 ? -19.867 -1.634 12.726 1.00 97.75 83 LEU A O 1
ATOM 618 N N . GLU A 1 84 ? -21.964 -1.319 13.454 1.00 97.94 84 GLU A N 1
ATOM 619 C CA . GLU A 1 84 ? -21.591 -1.179 14.873 1.00 97.94 84 GLU A CA 1
ATOM 620 C C . GLU A 1 84 ? -20.948 -2.461 15.417 1.00 97.94 84 GLU A C 1
ATOM 622 O O . GLU A 1 84 ? -19.904 -2.409 16.071 1.00 97.94 84 GLU A O 1
ATOM 627 N N . ARG A 1 85 ? -21.502 -3.633 15.080 1.00 97.25 85 ARG A N 1
ATOM 628 C CA . ARG A 1 85 ? -20.936 -4.937 15.475 1.00 97.25 85 ARG A CA 1
ATOM 629 C C . ARG A 1 85 ? -19.528 -5.167 14.952 1.00 97.25 85 ARG A C 1
ATOM 631 O O . ARG A 1 85 ? -18.735 -5.837 15.612 1.00 97.25 85 ARG A O 1
ATOM 638 N N . ASN A 1 86 ? -19.221 -4.597 13.793 1.00 96.62 86 ASN A N 1
ATOM 639 C CA . ASN A 1 86 ? -17.905 -4.664 13.174 1.00 96.62 86 ASN A CA 1
ATOM 640 C C . ASN A 1 86 ? -17.022 -3.461 13.524 1.00 96.62 86 ASN A C 1
ATOM 642 O O . ASN A 1 86 ? -15.941 -3.324 12.964 1.00 96.62 86 ASN A O 1
ATOM 646 N N . GLY A 1 87 ? -17.434 -2.602 14.462 1.00 96.81 87 GLY A N 1
ATOM 647 C CA . GLY A 1 87 ? -16.638 -1.463 14.913 1.00 96.81 87 GLY A CA 1
ATOM 648 C C . GLY A 1 87 ? -16.392 -0.418 13.827 1.00 96.81 87 GLY A C 1
ATOM 649 O O . GLY A 1 87 ? -15.405 0.304 13.895 1.00 96.81 87 GLY A O 1
ATOM 650 N N . LEU A 1 88 ? -17.269 -0.327 12.828 1.00 97.50 88 LEU A N 1
ATOM 651 C CA . LEU A 1 88 ? -17.164 0.605 11.698 1.00 97.50 88 LEU A CA 1
ATOM 652 C C . LEU A 1 88 ? -17.930 1.920 11.935 1.00 97.50 88 LEU A C 1
ATOM 654 O O . LEU A 1 88 ? -18.086 2.732 11.028 1.00 97.50 88 LEU A O 1
ATOM 658 N N . VAL A 1 89 ? -18.419 2.136 13.160 1.00 95.88 89 VAL A N 1
ATOM 659 C CA . VAL A 1 89 ? -19.130 3.350 13.579 1.00 95.88 89 VAL A CA 1
ATOM 660 C C . VAL A 1 89 ? -18.423 3.963 14.782 1.00 95.88 89 VAL A C 1
ATOM 662 O O . VAL A 1 89 ? -18.130 3.276 15.757 1.00 95.88 89 VAL A O 1
ATOM 665 N N . GLY A 1 90 ? -18.173 5.274 14.723 1.00 90.56 90 GLY A N 1
ATOM 666 C CA . GLY A 1 90 ? -17.660 6.048 15.858 1.00 90.56 90 GLY A CA 1
ATOM 667 C C . GLY A 1 90 ? -16.183 5.829 16.202 1.00 90.56 90 GLY A C 1
ATOM 668 O O . GLY A 1 90 ? -15.763 6.251 17.278 1.00 90.56 90 GLY A O 1
ATOM 669 N N . GLY A 1 91 ? -15.403 5.185 15.329 1.00 95.81 91 GLY A N 1
ATOM 670 C CA . GLY A 1 91 ? -13.956 5.067 15.501 1.00 95.81 91 GLY A CA 1
ATOM 671 C C . GLY A 1 91 ? -13.191 6.360 15.209 1.00 95.81 91 GLY A C 1
ATOM 672 O O . GLY A 1 91 ? -13.760 7.380 14.807 1.00 95.81 91 GLY A O 1
ATOM 673 N N . ASN A 1 92 ? -11.880 6.294 15.424 1.00 97.38 92 ASN A N 1
ATOM 674 C CA . ASN A 1 92 ? -10.945 7.389 15.191 1.00 97.38 92 ASN A CA 1
ATOM 675 C C . ASN A 1 92 ? -9.971 7.025 14.073 1.00 97.38 92 ASN A C 1
ATOM 677 O O . ASN A 1 92 ? -9.526 5.881 13.992 1.00 97.38 92 ASN A O 1
ATOM 681 N N . LEU A 1 93 ? -9.593 8.023 13.278 1.00 98.31 93 LEU A N 1
ATOM 682 C CA . LEU A 1 93 ? -8.484 7.912 12.340 1.00 98.31 93 LEU A CA 1
ATOM 683 C C . LEU A 1 93 ? -7.188 8.361 13.023 1.00 98.31 93 LEU A C 1
ATOM 685 O O . LEU A 1 93 ? -7.185 9.295 13.829 1.00 98.31 93 LEU A O 1
ATOM 689 N N . TYR A 1 94 ? -6.092 7.696 12.695 1.00 98.44 94 TYR A N 1
ATOM 690 C CA . TYR A 1 94 ? -4.736 7.980 13.141 1.00 98.44 94 TYR A CA 1
ATOM 691 C C . TYR A 1 94 ? -3.835 8.093 11.919 1.00 98.44 94 TYR A C 1
ATOM 693 O O . TYR A 1 94 ? -4.099 7.456 10.904 1.00 98.44 94 TYR A O 1
ATOM 701 N N . VAL A 1 95 ? -2.768 8.875 12.032 1.00 98.56 95 VAL A N 1
ATOM 702 C CA . VAL A 1 95 ? -1.740 9.006 10.994 1.00 98.56 95 VAL A CA 1
ATOM 703 C C . VAL A 1 95 ? -0.375 8.658 11.570 1.00 98.56 95 VAL A C 1
ATOM 705 O O . VAL A 1 95 ? -0.107 8.930 12.747 1.00 98.56 95 VAL A O 1
ATOM 708 N N . PHE A 1 96 ? 0.473 8.026 10.762 1.00 98.56 96 PHE A N 1
ATOM 709 C CA . PHE A 1 96 ? 1.821 7.666 11.176 1.00 98.56 96 PHE A CA 1
ATOM 710 C C . PHE A 1 96 ? 2.729 8.899 11.241 1.00 98.56 96 PHE A C 1
ATOM 712 O O . PHE A 1 96 ? 2.719 9.756 10.355 1.00 98.56 96 PHE A O 1
ATOM 719 N N . ARG A 1 97 ? 3.557 8.969 12.283 1.00 98.38 97 ARG A N 1
ATOM 720 C CA . ARG A 1 97 ? 4.621 9.965 12.435 1.00 98.38 97 A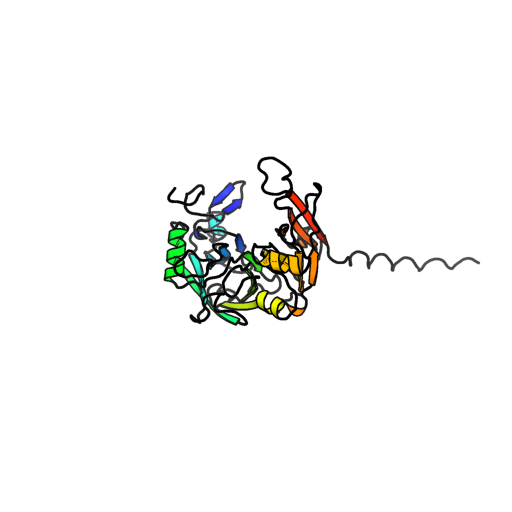RG A CA 1
ATOM 721 C C . ARG A 1 97 ? 5.891 9.300 12.948 1.00 98.38 97 ARG A C 1
ATOM 723 O O . ARG A 1 97 ? 5.847 8.554 13.924 1.00 98.38 97 ARG A O 1
ATOM 730 N N . SER A 1 98 ? 7.034 9.623 12.353 1.00 98.25 98 SER A N 1
ATOM 731 C CA . SER A 1 98 ? 8.343 9.269 12.904 1.00 98.25 98 SER A CA 1
ATOM 732 C C . SER A 1 98 ? 8.604 10.040 14.200 1.00 98.25 98 SER A C 1
ATOM 734 O O . SER A 1 98 ? 8.435 11.258 14.263 1.00 98.25 98 SER A O 1
ATOM 736 N N . LYS A 1 99 ? 9.100 9.351 15.233 1.00 97.38 99 LYS A N 1
ATOM 737 C CA . LYS A 1 99 ? 9.579 10.010 16.461 1.00 97.38 99 LYS A CA 1
ATOM 738 C C . LYS A 1 99 ? 10.914 10.726 16.267 1.00 97.38 99 LYS A C 1
ATOM 740 O O . LYS A 1 99 ? 11.283 11.552 17.098 1.00 97.38 99 LYS A O 1
ATOM 745 N N . ASP A 1 100 ? 11.636 10.406 15.194 1.00 97.75 100 ASP A N 1
ATOM 746 C CA . ASP A 1 100 ? 12.800 11.161 14.748 1.00 97.75 100 ASP A CA 1
ATOM 747 C C . ASP A 1 100 ? 12.366 12.174 13.672 1.00 97.75 100 ASP A C 1
ATOM 749 O O . ASP A 1 100 ? 12.124 11.775 12.525 1.00 97.75 100 ASP A O 1
ATOM 753 N N . PRO A 1 101 ? 12.270 13.476 14.004 1.00 96.62 101 PRO A N 1
ATOM 754 C CA . PRO A 1 101 ? 11.831 14.495 13.056 1.00 96.62 101 PRO A CA 1
ATOM 755 C C . PRO A 1 101 ? 12.802 14.678 11.885 1.00 96.62 101 PRO A C 1
ATOM 757 O O . PRO A 1 101 ? 12.382 15.141 10.829 1.00 96.62 101 PRO A O 1
ATOM 760 N N . ALA A 1 102 ? 14.078 14.292 12.022 1.00 97.69 102 ALA A N 1
ATOM 761 C CA . ALA A 1 102 ? 15.028 14.342 10.911 1.00 97.69 102 ALA A CA 1
ATOM 762 C C . ALA A 1 102 ? 14.729 13.276 9.842 1.00 97.69 102 ALA A C 1
ATOM 764 O O . ALA A 1 102 ? 15.195 13.392 8.711 1.00 97.69 102 ALA A O 1
ATOM 765 N N . ARG A 1 103 ? 13.934 12.256 10.186 1.00 97.81 103 ARG A N 1
ATOM 766 C CA . ARG A 1 103 ? 13.578 11.106 9.344 1.00 97.81 103 ARG A CA 1
ATOM 767 C C . ARG A 1 103 ? 12.064 10.969 9.139 1.00 97.81 103 ARG A C 1
ATOM 769 O O . ARG A 1 103 ? 11.568 9.871 8.924 1.00 97.81 103 ARG A O 1
ATOM 776 N N . ASN A 1 104 ? 11.320 12.075 9.222 1.00 98.06 104 ASN A N 1
ATOM 777 C CA . ASN A 1 104 ? 9.857 12.103 9.075 1.00 98.06 104 ASN A CA 1
ATOM 778 C C . ASN A 1 104 ? 9.387 12.324 7.620 1.00 98.06 104 ASN A C 1
ATOM 780 O O . ASN A 1 104 ? 8.365 12.959 7.375 1.00 98.06 104 ASN A O 1
ATOM 784 N N . SER A 1 105 ? 10.156 11.838 6.651 1.00 97.94 105 SER A N 1
ATOM 785 C CA . SER A 1 105 ? 9.819 11.826 5.226 1.00 97.94 105 SER A CA 1
ATOM 786 C C . SER A 1 105 ? 10.691 10.786 4.527 1.00 97.94 105 SER A C 1
ATOM 788 O O . SER A 1 105 ? 11.844 10.590 4.924 1.00 97.94 105 SER A O 1
ATOM 790 N N . GLU A 1 106 ? 10.195 10.134 3.475 1.00 97.25 106 GLU A N 1
ATOM 791 C CA . GLU A 1 106 ? 11.043 9.237 2.675 1.00 97.25 106 GLU A CA 1
ATOM 792 C C . GLU A 1 106 ? 12.222 9.957 1.998 1.00 97.25 106 GLU A C 1
ATOM 794 O O . GLU A 1 106 ? 13.228 9.307 1.705 1.00 97.25 106 GLU A O 1
ATOM 799 N N . ALA A 1 107 ? 12.143 11.283 1.825 1.00 97.12 107 ALA A N 1
ATOM 800 C CA . ALA A 1 107 ? 13.238 12.105 1.307 1.00 97.12 107 ALA A CA 1
ATOM 801 C C . ALA A 1 107 ? 14.466 12.117 2.229 1.00 97.12 107 ALA A C 1
ATOM 803 O O . ALA A 1 107 ? 15.589 12.323 1.772 1.00 97.12 107 ALA A O 1
ATOM 804 N N . THR A 1 108 ? 14.277 11.871 3.530 1.00 97.62 108 THR A N 1
ATOM 805 C CA . THR A 1 108 ? 15.365 11.874 4.520 1.00 97.62 108 THR A CA 1
ATOM 806 C C . THR A 1 108 ? 15.576 10.525 5.203 1.00 97.62 108 THR A C 1
ATOM 808 O O . THR A 1 108 ? 16.667 10.245 5.703 1.00 97.62 108 THR A O 1
ATOM 811 N N . PHE A 1 109 ? 14.573 9.648 5.208 1.00 98.25 109 PHE A N 1
ATOM 812 C CA . PHE A 1 109 ? 14.695 8.270 5.663 1.00 98.25 109 PHE A CA 1
ATOM 813 C C . PHE A 1 109 ? 15.027 7.358 4.479 1.00 98.25 109 PHE A C 1
ATOM 815 O O . PHE A 1 109 ? 14.123 6.896 3.802 1.00 98.25 109 PHE A O 1
ATOM 822 N N . LEU A 1 110 ? 16.313 7.106 4.213 1.00 97.81 110 LEU A N 1
ATOM 823 C CA . LEU A 1 110 ? 16.744 6.391 2.996 1.00 97.81 110 LEU A CA 1
ATOM 824 C C . LEU A 1 110 ? 17.019 4.889 3.185 1.00 97.81 110 LEU A C 1
ATOM 826 O O . LEU A 1 110 ? 17.041 4.149 2.202 1.00 97.81 110 LEU A O 1
ATOM 830 N N . SER A 1 111 ? 17.265 4.446 4.422 1.00 97.62 111 SER A N 1
ATOM 831 C CA . SER A 1 111 ? 17.620 3.057 4.751 1.00 97.62 111 SER A CA 1
ATOM 832 C C . SER A 1 111 ? 17.429 2.734 6.236 1.00 97.62 111 SER A C 1
ATOM 834 O O . SER A 1 111 ? 17.553 3.629 7.081 1.00 97.62 111 SER A O 1
ATOM 836 N N . GLY A 1 112 ? 17.270 1.448 6.557 1.00 98.25 112 GLY A N 1
ATOM 837 C CA . GLY A 1 112 ? 17.226 0.920 7.922 1.00 98.25 112 GLY A CA 1
ATOM 838 C C . GLY A 1 112 ? 15.878 1.143 8.600 1.00 98.25 112 GLY A C 1
ATOM 839 O O . GLY A 1 112 ? 14.846 1.205 7.938 1.00 98.25 112 GLY A O 1
ATOM 840 N N . SER A 1 113 ? 15.898 1.338 9.921 1.00 98.25 113 SER A N 1
ATOM 841 C CA . SER A 1 113 ? 14.685 1.354 10.742 1.00 98.25 113 SER A CA 1
ATOM 842 C C . SER A 1 113 ? 14.475 2.661 11.496 1.00 98.25 113 SER A C 1
ATOM 844 O O . SER A 1 113 ? 15.445 3.333 11.869 1.00 98.25 113 SER A O 1
ATOM 846 N N . LEU A 1 114 ? 13.223 3.002 11.800 1.00 97.75 114 LEU A N 1
ATOM 847 C CA . LEU A 1 114 ? 12.857 4.056 12.750 1.00 97.75 114 LEU A CA 1
ATOM 848 C C . LEU A 1 114 ? 11.712 3.627 13.669 1.00 97.75 114 LEU A C 1
ATOM 850 O O . LEU A 1 114 ? 10.979 2.680 13.398 1.00 97.75 114 LEU A O 1
ATOM 854 N N . THR A 1 115 ? 11.562 4.345 14.780 1.00 97.12 115 THR A N 1
ATOM 855 C CA . THR A 1 115 ? 10.390 4.231 15.650 1.00 97.12 115 THR A CA 1
ATOM 856 C C . THR A 1 115 ? 9.410 5.342 15.312 1.00 97.12 115 THR A C 1
ATOM 858 O O . THR A 1 115 ? 9.779 6.517 15.320 1.00 97.12 115 THR A O 1
ATOM 861 N N . GLY A 1 116 ? 8.158 4.976 15.078 1.00 96.50 116 GLY A N 1
ATOM 862 C CA . GLY A 1 116 ? 7.057 5.904 14.897 1.00 96.50 116 GLY A CA 1
ATOM 863 C C . GLY A 1 116 ? 6.008 5.830 15.997 1.00 96.50 116 GLY A C 1
ATOM 864 O O . GLY A 1 116 ? 6.129 5.114 17.000 1.00 96.50 116 GLY A O 1
ATOM 865 N N . GLU A 1 117 ? 4.973 6.628 15.808 1.00 96.38 117 GLU A N 1
ATOM 866 C CA . GLU A 1 117 ? 3.769 6.678 16.622 1.00 96.38 117 GLU A CA 1
ATOM 867 C C . GLU A 1 117 ? 2.541 6.933 15.752 1.00 96.38 117 GLU A C 1
ATOM 869 O O . GLU A 1 117 ? 2.620 7.564 14.696 1.00 96.38 117 GLU A O 1
ATOM 874 N N . TRP A 1 118 ? 1.395 6.479 16.248 1.00 97.56 118 TRP A N 1
ATOM 875 C CA . TRP A 1 118 ? 0.093 6.749 15.664 1.00 97.56 118 TRP A CA 1
ATOM 876 C C . TRP A 1 118 ? -0.532 7.967 16.330 1.00 97.56 118 TRP A C 1
ATOM 878 O O . TRP A 1 118 ? -0.986 7.907 17.476 1.00 97.56 118 TRP A O 1
ATOM 888 N N . VAL A 1 119 ? -0.576 9.093 15.620 1.00 97.81 119 VAL A N 1
ATOM 889 C CA . VAL A 1 119 ? -1.164 10.324 16.153 1.00 97.81 119 VAL A CA 1
ATOM 890 C C . VAL A 1 119 ? -2.646 10.363 15.816 1.00 97.81 119 VAL A C 1
ATOM 892 O O . VAL A 1 119 ? -3.026 10.321 14.648 1.00 97.81 119 VAL A O 1
ATOM 895 N N . SER A 1 120 ? -3.501 10.447 16.837 1.00 97.50 120 SER A N 1
ATOM 896 C CA . SER A 1 120 ? -4.947 10.480 16.620 1.00 97.50 120 SER A CA 1
ATOM 897 C C . SER A 1 120 ? -5.384 11.778 15.951 1.00 97.50 120 SER A C 1
ATOM 899 O O . SER A 1 120 ? -5.145 12.874 16.459 1.00 97.50 120 SER A O 1
ATOM 901 N N . LEU A 1 121 ? -6.126 11.636 14.860 1.00 98.44 121 LEU A N 1
ATOM 902 C CA . LEU A 1 121 ? -6.907 12.694 14.236 1.00 98.44 121 LEU A CA 1
ATOM 903 C C . LEU A 1 121 ? -8.348 12.707 14.782 1.00 98.44 121 LEU A C 1
ATOM 905 O O . LEU A 1 121 ? -9.140 13.576 14.426 1.00 98.44 121 LEU A O 1
ATOM 909 N N . GLY A 1 122 ? -8.714 11.787 15.679 1.00 97.81 122 GLY A N 1
ATOM 910 C CA . GLY A 1 122 ? -10.071 11.656 16.208 1.00 97.81 122 GLY A CA 1
ATOM 911 C C . GLY A 1 122 ? -11.091 11.273 15.130 1.00 97.81 122 GLY A C 1
ATOM 912 O O . GLY A 1 122 ? -10.758 10.636 14.132 1.00 97.81 122 GLY A O 1
ATOM 913 N N . ASN A 1 123 ? -12.347 11.684 15.315 1.00 97.31 123 ASN A N 1
ATOM 914 C CA . ASN A 1 123 ? -13.391 11.477 14.314 1.00 97.31 123 ASN A CA 1
ATOM 915 C C . ASN A 1 123 ? -13.219 12.461 13.143 1.00 97.31 123 ASN A C 1
ATOM 917 O O . ASN A 1 123 ? -13.280 13.681 13.325 1.00 97.31 123 ASN A O 1
ATOM 921 N N . VAL A 1 124 ? -13.038 11.916 11.940 1.00 97.69 124 VAL A N 1
ATOM 922 C CA . VAL A 1 124 ? -12.813 12.675 10.700 1.00 97.69 124 VAL A CA 1
ATOM 923 C C . VAL A 1 124 ? -14.002 12.649 9.735 1.00 97.69 124 VAL A C 1
ATOM 925 O O . VAL A 1 124 ? -13.920 13.237 8.666 1.00 97.69 124 VAL A O 1
ATOM 928 N N . SER A 1 125 ? -15.143 12.069 10.125 1.00 96.06 125 SER A N 1
ATOM 929 C CA . SER A 1 125 ? -16.292 11.808 9.230 1.00 96.06 125 SER A CA 1
ATOM 930 C C . SER A 1 125 ? -16.874 13.048 8.538 1.00 96.06 125 SER A C 1
ATOM 932 O O . SER A 1 125 ? -17.569 12.961 7.524 1.00 96.06 125 SER A O 1
ATOM 934 N N . ALA A 1 126 ? -16.654 14.227 9.120 1.00 95.50 126 ALA A N 1
ATOM 935 C CA . ALA A 1 126 ? -17.133 15.488 8.572 1.00 95.50 126 ALA A CA 1
ATOM 936 C C . ALA A 1 126 ? -16.142 16.145 7.596 1.00 95.50 126 ALA A C 1
ATOM 938 O O . ALA A 1 126 ? -16.565 17.026 6.846 1.00 95.50 126 ALA A O 1
ATOM 939 N N . LEU A 1 127 ? -14.870 15.737 7.601 1.00 96.75 127 LEU A N 1
ATOM 940 C CA . LEU A 1 127 ? -13.799 16.376 6.841 1.00 96.75 127 LEU A CA 1
ATOM 941 C C . LEU A 1 127 ? -13.880 16.005 5.356 1.00 96.75 127 LEU A C 1
ATOM 943 O O . LEU A 1 127 ? -14.362 14.939 4.996 1.00 96.75 127 LEU A O 1
ATOM 947 N N . ASN A 1 128 ? -13.434 16.918 4.500 1.00 95.88 128 ASN A N 1
ATOM 948 C CA . ASN A 1 128 ? -13.070 16.605 3.122 1.00 95.88 128 ASN A CA 1
ATOM 949 C C . ASN A 1 128 ? -11.551 16.397 3.039 1.00 95.88 128 ASN A C 1
ATOM 951 O O . ASN A 1 128 ? -10.843 16.647 4.015 1.00 95.88 128 ASN A O 1
ATOM 955 N N . VAL A 1 129 ? -11.057 16.001 1.868 1.00 94.38 129 VAL A N 1
ATOM 956 C CA . VAL A 1 129 ? -9.635 15.734 1.621 1.00 94.38 129 VAL A CA 1
ATOM 957 C C . VAL A 1 129 ? -8.735 16.905 2.024 1.00 94.38 129 VAL A C 1
ATOM 959 O O . VAL A 1 129 ? -7.763 16.707 2.739 1.00 94.38 129 VAL A O 1
ATOM 962 N N . VAL A 1 130 ? -9.122 18.145 1.703 1.00 94.38 130 VAL A N 1
ATOM 963 C CA . VAL A 1 130 ? -8.343 19.347 2.056 1.00 94.38 130 VAL A CA 1
ATOM 964 C C . VAL A 1 130 ? -8.266 19.554 3.573 1.00 94.38 130 VAL A C 1
ATOM 966 O O . VAL A 1 130 ? -7.217 19.897 4.110 1.00 94.38 130 VAL A O 1
ATOM 969 N N . ALA A 1 131 ? -9.379 19.369 4.286 1.00 97.19 131 ALA A N 1
ATOM 970 C CA . ALA A 1 131 ? -9.411 19.539 5.736 1.00 97.19 131 ALA A CA 1
ATOM 971 C C . ALA A 1 131 ? -8.726 18.381 6.478 1.00 97.19 131 ALA A C 1
ATOM 973 O O . ALA A 1 131 ? -8.202 18.595 7.572 1.00 97.19 131 ALA A O 1
ATOM 974 N N . LEU A 1 132 ? -8.747 17.169 5.915 1.00 97.44 132 LEU A N 1
ATOM 975 C CA . LEU A 1 132 ? -8.017 16.025 6.453 1.00 97.44 132 LEU A CA 1
ATOM 976 C C . LEU A 1 132 ? -6.504 16.186 6.258 1.00 97.44 132 LEU A C 1
ATOM 978 O O . LEU A 1 132 ? -5.755 15.923 7.200 1.00 97.44 132 LEU A O 1
ATOM 982 N N . GLU A 1 133 ? -6.076 16.688 5.099 1.00 96.50 133 GLU A N 1
ATOM 983 C CA . GLU A 1 133 ? -4.673 17.008 4.824 1.00 96.50 133 GLU A CA 1
ATOM 984 C C . GLU A 1 133 ? -4.139 18.018 5.839 1.00 96.50 133 GLU A C 1
ATOM 986 O O . GLU A 1 133 ? -3.256 17.698 6.631 1.00 96.50 133 GLU A O 1
ATOM 991 N N . ALA A 1 134 ? -4.803 19.172 5.963 1.00 97.38 134 ALA A N 1
ATOM 992 C CA . ALA A 1 134 ? -4.409 20.209 6.918 1.00 97.38 134 ALA A CA 1
ATOM 993 C C . ALA A 1 134 ? -4.349 19.704 8.374 1.00 97.38 134 ALA A C 1
ATOM 995 O O . ALA A 1 134 ? -3.591 20.218 9.200 1.00 97.38 134 ALA A O 1
ATOM 996 N N . LYS A 1 135 ? -5.168 18.703 8.720 1.00 98.12 135 LYS A N 1
ATOM 997 C CA . LYS A 1 135 ? -5.160 18.079 10.047 1.00 98.12 135 LYS A CA 1
ATOM 998 C C . LYS A 1 135 ? -3.989 17.110 10.232 1.00 98.12 135 LYS A C 1
ATOM 1000 O O . LYS A 1 135 ? -3.473 17.022 11.345 1.00 98.12 135 LYS A O 1
ATOM 1005 N N . SER A 1 136 ? -3.584 16.416 9.172 1.00 98.06 136 SER A N 1
ATOM 1006 C CA . SER A 1 136 ? -2.404 15.544 9.140 1.00 98.06 136 SER A CA 1
ATOM 1007 C C . SER A 1 136 ? -1.116 16.375 9.221 1.00 98.06 136 SER A C 1
ATOM 1009 O O . SER A 1 136 ? -0.240 16.077 10.036 1.00 98.06 136 SER A O 1
ATOM 1011 N N . ASP A 1 137 ? -1.058 17.496 8.500 1.00 97.38 137 ASP A N 1
ATOM 1012 C CA . ASP A 1 137 ? 0.054 18.454 8.560 1.00 97.38 137 ASP A CA 1
ATOM 1013 C C . ASP A 1 137 ? 0.215 19.056 9.956 1.00 97.38 137 ASP A C 1
ATOM 1015 O O . ASP A 1 137 ? 1.316 19.121 10.502 1.00 97.38 137 ASP A O 1
ATOM 1019 N N . ALA A 1 138 ? -0.898 19.444 10.590 1.00 98.06 138 ALA A N 1
ATOM 1020 C CA . ALA A 1 138 ? -0.890 20.038 11.927 1.00 98.06 138 ALA A CA 1
ATOM 1021 C C . ALA A 1 138 ? -0.295 19.115 13.005 1.00 98.06 138 ALA A C 1
ATOM 1023 O O . ALA A 1 138 ? 0.123 19.594 14.063 1.00 98.06 138 ALA A O 1
ATOM 1024 N N . VAL A 1 139 ? -0.259 17.802 12.755 1.00 98.00 139 VAL A N 1
ATOM 1025 C CA . VAL A 1 139 ? 0.364 16.822 13.651 1.00 98.00 139 VAL A CA 1
ATOM 1026 C C . VAL A 1 139 ? 1.741 16.351 13.180 1.00 98.00 139 VAL A C 1
ATOM 1028 O O . VAL A 1 139 ? 2.333 15.503 13.849 1.00 98.00 139 VAL A O 1
ATOM 1031 N N . ASN A 1 140 ? 2.289 16.938 12.112 1.00 97.81 140 ASN A N 1
ATOM 1032 C CA . ASN A 1 140 ? 3.541 16.543 11.462 1.00 97.81 140 ASN A CA 1
ATOM 1033 C C . ASN A 1 140 ? 3.537 15.064 11.051 1.00 97.81 140 ASN A C 1
ATOM 1035 O O . ASN A 1 140 ? 4.447 14.319 11.421 1.00 97.81 140 ASN A O 1
ATOM 1039 N N . ALA A 1 141 ? 2.499 14.621 10.339 1.00 98.38 141 ALA A N 1
ATOM 1040 C CA . ALA A 1 141 ? 2.473 13.289 9.739 1.00 98.38 141 ALA A CA 1
ATOM 1041 C C . ALA A 1 141 ? 3.748 13.014 8.918 1.00 98.38 141 ALA A C 1
ATOM 1043 O O . ALA A 1 141 ? 4.350 13.934 8.361 1.00 98.38 141 ALA A O 1
ATOM 1044 N N . MET A 1 142 ? 4.183 11.754 8.870 1.00 98.44 142 MET A N 1
ATOM 1045 C CA . MET A 1 142 ? 5.268 11.356 7.976 1.00 98.44 142 MET A CA 1
ATOM 1046 C C . MET A 1 142 ? 4.795 11.434 6.524 1.00 98.44 142 MET A C 1
ATOM 1048 O O . MET A 1 142 ? 3.689 10.994 6.214 1.00 98.44 142 MET A O 1
ATOM 1052 N N . ILE A 1 143 ? 5.654 11.965 5.653 1.00 98.19 143 ILE A N 1
ATOM 1053 C CA . ILE A 1 143 ? 5.358 12.132 4.229 1.00 98.19 143 ILE A CA 1
ATOM 1054 C C . ILE A 1 143 ? 6.004 11.004 3.415 1.00 98.19 143 ILE A C 1
ATOM 1056 O O . ILE A 1 143 ? 7.229 10.838 3.418 1.00 98.19 143 ILE A O 1
ATOM 1060 N N . PHE A 1 144 ? 5.173 10.247 2.707 1.00 98.31 144 PHE A N 1
ATOM 1061 C CA . PHE A 1 144 ? 5.575 9.191 1.779 1.00 98.31 144 PHE A CA 1
ATOM 1062 C C . PHE A 1 144 ? 5.477 9.678 0.329 1.00 98.31 144 PHE A C 1
ATOM 1064 O O . PHE A 1 144 ? 4.812 10.675 0.051 1.00 98.31 144 PHE A O 1
ATOM 1071 N N . ALA A 1 145 ? 6.146 8.997 -0.596 1.00 97.19 145 ALA A N 1
ATOM 1072 C CA . ALA A 1 145 ? 5.985 9.187 -2.029 1.00 97.19 145 ALA A CA 1
ATOM 1073 C C . ALA A 1 145 ? 5.105 8.056 -2.568 1.00 97.19 145 ALA A C 1
ATOM 1075 O O . ALA A 1 145 ? 5.624 6.990 -2.891 1.00 97.19 145 ALA A O 1
ATOM 1076 N N . ARG A 1 146 ? 3.786 8.305 -2.635 1.00 97.56 146 ARG A N 1
ATOM 1077 C CA . ARG A 1 146 ? 2.795 7.372 -3.201 1.00 97.56 146 ARG A CA 1
ATOM 1078 C C . ARG A 1 146 ? 2.816 5.978 -2.540 1.00 97.56 146 ARG A C 1
ATOM 1080 O O . ARG A 1 146 ? 3.352 5.031 -3.112 1.00 97.56 146 ARG A O 1
ATOM 1087 N N . PRO A 1 147 ? 2.382 5.861 -1.269 1.00 98.12 147 PRO A N 1
ATOM 1088 C CA . PRO A 1 147 ? 2.145 4.571 -0.643 1.00 98.12 147 PRO A CA 1
ATOM 1089 C C . PRO A 1 147 ? 1.008 3.870 -1.375 1.00 98.12 147 PRO A C 1
ATOM 1091 O O . PRO A 1 147 ? -0.098 4.406 -1.424 1.00 98.12 147 PRO A O 1
ATOM 1094 N N . GLU A 1 148 ? 1.321 2.692 -1.895 1.00 98.00 148 GLU A N 1
ATOM 1095 C CA . GLU A 1 148 ? 0.395 1.855 -2.645 1.00 98.00 148 GLU A CA 1
ATOM 1096 C C . GLU A 1 148 ? -0.129 0.741 -1.728 1.00 98.00 148 GLU A C 1
ATOM 1098 O O . GLU A 1 148 ? -0.394 0.977 -0.546 1.00 98.00 148 GLU A O 1
ATOM 1103 N N . ASP A 1 149 ? -0.287 -0.469 -2.253 1.00 98.38 149 ASP A N 1
ATOM 1104 C CA . ASP A 1 149 ? -0.843 -1.607 -1.549 1.00 98.38 149 ASP A CA 1
ATOM 1105 C C . ASP A 1 149 ? -0.004 -2.081 -0.359 1.00 98.38 149 ASP A C 1
ATOM 1107 O O . ASP A 1 149 ? 1.158 -1.727 -0.124 1.00 98.38 149 ASP A O 1
ATOM 1111 N N . GLY A 1 150 ? -0.656 -2.927 0.432 1.00 98.00 150 GLY A N 1
ATOM 1112 C CA . GLY A 1 150 ? -0.094 -3.536 1.618 1.00 98.00 150 GLY A CA 1
ATOM 1113 C C . GLY A 1 150 ? -0.581 -4.959 1.812 1.00 98.00 150 GLY A C 1
ATOM 1114 O O . GLY A 1 150 ? -1.477 -5.425 1.118 1.00 98.00 150 GLY A O 1
ATOM 1115 N N . ALA A 1 151 ? -0.011 -5.648 2.791 1.00 97.94 151 ALA A N 1
ATOM 1116 C CA . ALA A 1 151 ? -0.436 -6.982 3.186 1.00 97.94 151 ALA A CA 1
ATOM 1117 C C . ALA A 1 151 ? -0.031 -7.251 4.634 1.00 97.94 151 ALA A C 1
ATOM 1119 O O . ALA A 1 151 ? 1.039 -6.845 5.082 1.00 97.94 151 ALA A O 1
ATOM 1120 N N . PHE A 1 152 ? -0.871 -7.958 5.386 1.00 97.31 152 PHE A N 1
ATOM 1121 C CA . PHE A 1 152 ? -0.463 -8.477 6.693 1.00 97.31 152 PHE A CA 1
ATOM 1122 C C . PHE A 1 152 ? 0.293 -9.789 6.519 1.00 97.31 152 PHE A C 1
ATOM 1124 O O . PHE A 1 152 ? -0.132 -10.630 5.730 1.00 97.31 152 PHE A O 1
ATOM 1131 N N . ASN A 1 153 ? 1.341 -10.013 7.313 1.00 97.06 153 ASN A N 1
ATOM 1132 C CA . ASN A 1 153 ? 1.991 -11.317 7.357 1.00 97.06 153 ASN A CA 1
ATOM 1133 C C . ASN A 1 153 ? 1.027 -12.357 7.972 1.00 97.06 153 ASN A C 1
ATOM 1135 O O . ASN A 1 153 ? 0.654 -12.246 9.146 1.00 97.06 153 ASN A O 1
ATOM 1139 N N . PRO A 1 154 ? 0.625 -13.416 7.248 1.00 95.19 154 PRO A N 1
ATOM 1140 C CA . PRO A 1 154 ? -0.258 -14.443 7.804 1.00 95.19 154 PRO A CA 1
ATOM 1141 C C . PRO A 1 154 ? 0.417 -15.323 8.872 1.00 95.19 154 PRO A C 1
ATOM 1143 O O . PRO A 1 154 ? -0.266 -16.103 9.548 1.00 95.19 154 PRO A O 1
ATOM 1146 N N . ASN A 1 155 ? 1.739 -15.218 9.035 1.00 95.44 155 ASN A N 1
ATOM 1147 C CA . ASN A 1 155 ? 2.517 -15.901 10.066 1.00 95.44 155 ASN A CA 1
ATOM 1148 C C . ASN A 1 155 ? 2.774 -15.042 11.315 1.00 95.44 155 ASN A C 1
ATOM 1150 O O . ASN A 1 155 ? 3.085 -15.611 12.361 1.00 95.44 155 ASN A O 1
ATOM 1154 N N . GLU A 1 156 ? 2.614 -13.719 11.222 1.00 93.44 156 GLU A N 1
ATOM 1155 C CA . GLU A 1 156 ? 2.796 -12.765 12.322 1.00 93.44 156 GLU A CA 1
ATOM 1156 C C . GLU A 1 156 ? 1.790 -11.609 12.190 1.00 93.44 156 GLU A C 1
ATOM 1158 O O . GLU A 1 156 ? 1.950 -10.700 11.382 1.00 93.44 156 GLU A O 1
ATOM 1163 N N . SER A 1 157 ? 0.721 -11.639 12.991 1.00 87.62 157 SER A N 1
ATOM 1164 C CA . SER A 1 157 ? -0.407 -10.703 12.862 1.00 87.62 157 SER A CA 1
ATOM 1165 C C . SER A 1 157 ? -0.071 -9.244 13.179 1.00 87.62 157 SER A C 1
ATOM 1167 O O . SER A 1 157 ? -0.888 -8.363 12.893 1.00 87.62 157 SER A O 1
ATOM 1169 N N . ASP A 1 158 ? 1.082 -8.997 13.797 1.00 91.38 158 ASP A N 1
ATOM 1170 C CA . ASP A 1 158 ? 1.593 -7.659 14.084 1.00 91.38 158 ASP A CA 1
ATOM 1171 C C . ASP A 1 158 ? 2.609 -7.158 13.057 1.00 91.38 158 ASP A C 1
ATOM 1173 O O . ASP A 1 158 ? 3.174 -6.084 13.244 1.00 91.38 158 ASP A O 1
ATOM 1177 N N . GLU A 1 159 ? 2.832 -7.881 11.964 1.00 95.56 159 GLU A N 1
ATOM 1178 C CA . GLU A 1 159 ? 3.662 -7.408 10.865 1.00 95.56 159 GLU A CA 1
ATOM 1179 C C . GLU A 1 159 ? 2.797 -7.030 9.665 1.00 95.56 159 GLU A C 1
ATOM 1181 O O . GLU A 1 159 ? 2.004 -7.819 9.143 1.00 95.56 159 GLU A O 1
ATOM 1186 N N . TYR A 1 160 ? 2.950 -5.780 9.248 1.00 97.25 160 TYR A N 1
ATOM 1187 C CA . TYR A 1 160 ? 2.264 -5.212 8.106 1.00 97.25 160 TYR A CA 1
ATOM 1188 C C . TYR A 1 160 ? 3.280 -4.734 7.076 1.00 97.25 160 TYR A C 1
ATOM 1190 O O . TYR A 1 160 ? 4.148 -3.925 7.393 1.00 97.25 160 TYR A O 1
ATOM 1198 N N . PHE A 1 161 ? 3.150 -5.200 5.844 1.00 98.62 161 PHE A N 1
ATOM 1199 C CA . PHE A 1 161 ? 3.922 -4.723 4.711 1.00 98.62 161 PHE A CA 1
ATOM 1200 C C . PHE A 1 161 ? 3.132 -3.677 3.942 1.00 98.62 161 PHE A C 1
ATOM 1202 O O . PHE A 1 161 ? 1.911 -3.767 3.834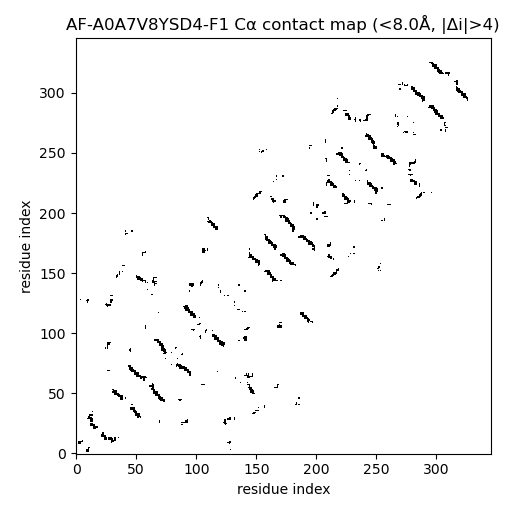 1.00 98.62 161 PHE A O 1
ATOM 1209 N N . PHE A 1 162 ? 3.836 -2.706 3.380 1.00 98.81 162 PHE A N 1
ATOM 1210 C CA . PHE A 1 162 ? 3.305 -1.849 2.326 1.00 98.81 162 PHE A CA 1
ATOM 1211 C C . PHE A 1 162 ? 4.441 -1.373 1.442 1.00 98.81 162 PHE A C 1
ATOM 1213 O O . PHE A 1 162 ? 5.609 -1.380 1.849 1.00 98.81 162 PHE A O 1
ATOM 1220 N N . VAL A 1 163 ? 4.097 -0.953 0.236 1.00 98.81 163 VAL A N 1
ATOM 1221 C CA . VAL A 1 163 ? 5.069 -0.419 -0.707 1.00 98.81 163 VAL A CA 1
ATOM 1222 C C . VAL A 1 163 ? 4.811 1.049 -0.992 1.00 98.81 163 VAL A C 1
ATOM 1224 O O . VAL A 1 163 ? 3.748 1.595 -0.702 1.00 98.81 163 VAL A O 1
ATOM 1227 N N . THR A 1 164 ? 5.832 1.712 -1.514 1.00 98.69 164 THR A N 1
ATOM 1228 C CA . THR A 1 164 ? 5.701 3.034 -2.116 1.00 98.69 164 THR A CA 1
ATOM 1229 C C . THR A 1 164 ? 6.221 2.964 -3.540 1.00 98.69 164 THR A C 1
ATOM 1231 O O . THR A 1 164 ? 7.337 2.483 -3.759 1.00 98.69 164 THR A O 1
ATOM 1234 N N . THR A 1 165 ? 5.449 3.455 -4.509 1.00 98.25 165 THR A N 1
ATOM 1235 C CA . THR A 1 165 ? 5.835 3.364 -5.929 1.00 98.25 165 THR A CA 1
ATOM 1236 C C . THR A 1 165 ? 6.993 4.317 -6.284 1.00 98.25 165 THR A C 1
ATOM 1238 O O . THR A 1 165 ? 7.748 4.099 -7.239 1.00 98.25 165 THR A O 1
ATOM 1241 N N . GLY A 1 166 ? 7.191 5.370 -5.476 1.00 97.62 166 GLY A N 1
ATOM 1242 C CA . GLY A 1 166 ? 8.296 6.318 -5.588 1.00 97.62 166 GLY A CA 1
ATOM 1243 C C . GLY A 1 166 ? 7.981 7.600 -6.370 1.00 97.62 166 GLY A C 1
ATOM 1244 O O . GLY A 1 166 ? 7.027 8.317 -6.076 1.00 97.62 166 GLY A O 1
ATOM 1245 N N . GLU A 1 167 ? 8.862 7.956 -7.313 1.00 96.75 167 GLU A N 1
ATOM 1246 C CA . GLU A 1 167 ? 8.948 9.267 -7.992 1.00 96.75 167 GLU A CA 1
ATOM 1247 C C . GLU A 1 167 ? 9.200 10.503 -7.092 1.00 96.75 167 GLU A C 1
ATOM 1249 O O . GLU A 1 167 ? 9.114 11.658 -7.546 1.00 96.75 167 GLU A O 1
ATOM 1254 N N . GLY A 1 168 ? 9.536 10.264 -5.825 1.00 95.88 168 GLY A N 1
ATOM 1255 C CA . GLY A 1 168 ? 9.893 11.270 -4.831 1.00 95.88 168 GLY A CA 1
ATOM 1256 C C . GLY A 1 168 ? 11.402 11.510 -4.725 1.00 95.88 168 GLY A C 1
ATOM 1257 O O . GLY A 1 168 ? 12.234 10.793 -5.287 1.00 95.88 168 GLY A O 1
ATOM 1258 N N . GLU A 1 169 ? 11.783 12.532 -3.963 1.00 95.88 169 GLU A N 1
ATOM 1259 C CA . GLU A 1 169 ? 13.175 12.731 -3.567 1.00 95.88 169 GLU A CA 1
ATOM 1260 C C . GLU A 1 169 ? 13.625 11.569 -2.666 1.00 95.88 169 GLU A C 1
ATOM 1262 O O . GLU A 1 169 ? 12.907 11.130 -1.772 1.00 95.88 169 GLU A O 1
ATOM 1267 N N . GLY A 1 170 ? 14.811 11.015 -2.928 1.00 94.81 170 GLY A N 1
ATOM 1268 C CA . GLY A 1 170 ? 15.347 9.870 -2.180 1.00 94.81 170 GLY A CA 1
ATOM 1269 C C . GLY A 1 170 ? 14.628 8.528 -2.406 1.00 94.81 170 GLY A C 1
ATOM 1270 O O . GLY A 1 170 ? 15.140 7.504 -1.947 1.00 94.81 170 GLY A O 1
ATOM 1271 N N . ASN A 1 171 ? 13.484 8.517 -3.097 1.00 97.69 171 ASN A N 1
ATOM 1272 C CA . ASN A 1 171 ? 12.686 7.338 -3.432 1.00 97.69 171 ASN A CA 1
ATOM 1273 C C . ASN A 1 171 ? 12.111 7.473 -4.855 1.00 97.69 171 ASN A C 1
ATOM 1275 O O . ASN A 1 171 ? 10.936 7.791 -5.027 1.00 97.69 171 ASN A O 1
ATOM 1279 N N . GLN A 1 172 ? 12.944 7.308 -5.884 1.00 98.12 172 GLN A N 1
ATOM 1280 C CA . GLN A 1 172 ? 12.504 7.459 -7.277 1.00 98.12 172 GLN A CA 1
ATOM 1281 C C . GLN A 1 172 ? 11.982 6.149 -7.857 1.00 98.12 172 GLN A C 1
ATOM 1283 O O . GLN A 1 172 ? 11.105 6.184 -8.717 1.00 98.12 172 GLN A O 1
ATOM 1288 N N . LEU A 1 173 ? 12.527 5.018 -7.402 1.00 98.56 173 LEU A N 1
ATOM 1289 C CA . LEU A 1 173 ? 12.215 3.685 -7.921 1.00 98.56 173 LEU A CA 1
ATOM 1290 C C . LEU A 1 173 ? 11.383 2.839 -6.955 1.00 98.56 173 LEU A C 1
ATOM 1292 O O . LEU A 1 173 ? 11.115 1.681 -7.259 1.00 98.56 173 LEU A O 1
ATOM 1296 N N . GLY A 1 174 ? 10.987 3.398 -5.815 1.00 98.56 174 GLY A N 1
ATOM 1297 C CA . GLY A 1 174 ? 10.086 2.761 -4.870 1.00 98.56 174 GLY A CA 1
ATOM 1298 C C . GLY A 1 174 ? 10.759 1.861 -3.832 1.00 98.56 174 GLY A C 1
ATOM 1299 O O . GLY A 1 174 ? 11.965 1.574 -3.872 1.00 98.56 174 GLY A O 1
ATOM 1300 N N . ARG A 1 175 ? 9.963 1.454 -2.841 1.00 98.75 175 ARG A N 1
ATOM 1301 C CA . ARG A 1 175 ? 10.419 0.741 -1.638 1.00 98.75 175 ARG A CA 1
ATOM 1302 C C . ARG A 1 175 ? 9.392 -0.270 -1.155 1.00 98.75 175 ARG A C 1
ATOM 1304 O O . ARG A 1 175 ? 8.196 -0.079 -1.336 1.00 98.75 175 ARG A O 1
ATOM 1311 N N . LEU A 1 176 ? 9.886 -1.276 -0.438 1.00 98.88 176 LEU A N 1
ATOM 1312 C CA . LEU A 1 176 ? 9.092 -2.107 0.464 1.00 98.88 176 LEU A CA 1
ATOM 1313 C C . LEU A 1 176 ? 9.390 -1.720 1.907 1.00 98.88 176 LEU A C 1
ATOM 1315 O O . LEU A 1 176 ? 10.556 -1.591 2.298 1.00 98.88 176 LEU A O 1
ATOM 1319 N N . TYR A 1 177 ? 8.330 -1.608 2.695 1.00 98.88 177 TYR A N 1
ATOM 1320 C CA . TYR A 1 177 ? 8.389 -1.419 4.131 1.00 98.88 177 TYR A CA 1
ATOM 1321 C C . TYR A 1 177 ? 7.799 -2.606 4.874 1.00 98.88 177 TYR A C 1
ATOM 1323 O O . TYR A 1 177 ? 6.804 -3.180 4.435 1.00 98.88 177 TYR A O 1
ATOM 1331 N N . SER A 1 178 ? 8.346 -2.885 6.055 1.00 98.44 178 SER A N 1
ATOM 1332 C CA . SER A 1 178 ? 7.640 -3.610 7.109 1.00 98.44 178 SER A CA 1
ATOM 1333 C C . SER A 1 178 ? 7.341 -2.670 8.274 1.00 98.44 178 SER A C 1
ATOM 1335 O O . SER A 1 178 ? 8.111 -1.763 8.619 1.00 98.44 178 SER A O 1
ATOM 1337 N N . LEU A 1 179 ? 6.175 -2.866 8.874 1.00 96.88 179 LEU A N 1
ATOM 1338 C CA . LEU A 1 179 ? 5.682 -2.128 10.017 1.00 96.88 179 LEU A CA 1
ATOM 1339 C C . LEU A 1 179 ? 5.335 -3.116 11.127 1.00 96.88 179 LEU A C 1
ATOM 1341 O O . LEU A 1 179 ? 4.340 -3.833 11.052 1.00 96.88 179 LEU A O 1
ATOM 1345 N N . GLY A 1 180 ? 6.150 -3.111 12.179 1.00 94.81 180 GLY A N 1
ATOM 1346 C CA . GLY A 1 180 ? 5.870 -3.835 13.413 1.00 94.81 180 GLY A CA 1
ATOM 1347 C C . GLY A 1 180 ? 4.858 -3.075 14.267 1.00 94.81 180 GLY A C 1
ATOM 1348 O O . GLY A 1 180 ? 5.143 -1.963 14.732 1.00 94.81 180 GLY A O 1
ATOM 1349 N N . LEU A 1 181 ? 3.694 -3.681 14.478 1.00 88.75 181 LEU A N 1
ATOM 1350 C CA . LEU A 1 181 ? 2.586 -3.208 15.301 1.00 88.75 181 LEU A CA 1
ATOM 1351 C C . LEU A 1 181 ? 2.696 -3.749 16.737 1.00 88.75 181 LEU A C 1
ATOM 1353 O O . LEU A 1 181 ? 3.481 -4.639 17.047 1.00 88.75 181 LEU A O 1
ATOM 1357 N N . SER A 1 182 ? 1.925 -3.163 17.653 1.00 78.56 182 SER A N 1
ATOM 1358 C CA . SER A 1 182 ? 1.989 -3.459 19.093 1.00 78.56 182 SER A CA 1
ATOM 1359 C C . SER A 1 182 ? 0.846 -4.373 19.579 1.00 78.56 182 SER A C 1
ATOM 1361 O O . SER A 1 182 ? 0.251 -4.134 20.636 1.00 78.56 182 SER A O 1
ATOM 1363 N N . GLY A 1 183 ? 0.512 -5.437 18.844 1.00 67.69 183 GLY A N 1
ATOM 1364 C CA . GLY A 1 183 ? -0.464 -6.438 19.288 1.00 67.69 183 GLY A CA 1
ATOM 1365 C C . GLY A 1 183 ? -1.846 -5.872 19.563 1.00 67.69 183 GLY A C 1
ATOM 1366 O O . GLY A 1 183 ? -2.418 -5.104 18.796 1.00 67.69 183 GLY A O 1
ATOM 1367 N N . ASN A 1 184 ? -2.390 -6.231 20.729 1.00 63.97 184 ASN A N 1
ATOM 1368 C CA . ASN A 1 184 ? -3.701 -5.765 21.192 1.00 63.97 184 ASN A CA 1
ATOM 1369 C C . ASN A 1 184 ? -3.782 -4.242 21.441 1.00 63.97 184 ASN A C 1
ATOM 1371 O O . ASN A 1 184 ? -4.877 -3.739 21.715 1.00 63.97 184 ASN A O 1
ATOM 1375 N N . ASP A 1 185 ? -2.655 -3.526 21.394 1.00 75.88 185 ASP A N 1
ATOM 1376 C CA . ASP A 1 185 ? -2.597 -2.066 21.342 1.00 75.88 185 ASP A CA 1
ATOM 1377 C C . ASP A 1 185 ? -2.043 -1.625 19.985 1.00 75.88 185 ASP A C 1
ATOM 1379 O O . ASP A 1 185 ? -0.918 -1.143 19.880 1.00 75.88 185 ASP A O 1
ATOM 1383 N N . SER A 1 186 ? -2.842 -1.759 18.927 1.00 72.12 186 SER A N 1
ATOM 1384 C CA . SER A 1 186 ? -2.444 -1.340 17.577 1.00 72.12 186 SER A CA 1
ATOM 1385 C C . SER A 1 186 ? -2.084 0.156 17.479 1.00 72.12 186 SER A C 1
ATOM 1387 O O . SER A 1 186 ? -1.463 0.567 16.507 1.00 72.12 186 SER A O 1
ATOM 1389 N N . THR A 1 187 ? -2.409 0.973 18.495 1.00 80.75 187 THR A N 1
ATOM 1390 C CA . THR A 1 187 ? -2.005 2.391 18.600 1.00 80.75 187 THR A CA 1
ATOM 1391 C C . THR A 1 187 ? -0.692 2.630 19.348 1.00 80.75 187 THR A C 1
ATOM 1393 O O . THR A 1 187 ? -0.263 3.780 19.479 1.00 80.75 187 THR A O 1
ATOM 1396 N N . GLY A 1 188 ? -0.039 1.572 19.833 1.00 84.50 188 GLY A N 1
ATOM 1397 C CA . GLY A 1 188 ? 1.272 1.643 20.467 1.00 84.50 188 GLY A CA 1
ATOM 1398 C C . GLY A 1 188 ? 2.377 2.121 19.511 1.00 84.50 188 GLY A C 1
ATOM 1399 O O . GLY A 1 188 ? 2.144 2.317 18.315 1.00 84.50 188 GLY A O 1
ATOM 1400 N N . PRO A 1 189 ? 3.605 2.343 20.017 1.00 85.19 189 PRO A N 1
ATOM 1401 C CA . PRO A 1 189 ? 4.752 2.639 19.165 1.00 85.19 189 PRO A CA 1
ATOM 1402 C C . PRO A 1 189 ? 4.905 1.581 18.071 1.00 85.19 189 PRO A C 1
ATOM 1404 O O . PRO A 1 189 ? 4.835 0.388 18.357 1.00 85.19 189 PRO A O 1
ATOM 1407 N N . ALA A 1 190 ? 5.159 2.022 16.845 1.00 92.94 190 ALA A N 1
ATOM 1408 C CA . ALA A 1 190 ? 5.381 1.126 15.719 1.00 92.94 190 ALA A CA 1
ATOM 1409 C C . ALA A 1 190 ? 6.834 1.226 15.242 1.00 92.94 190 ALA A C 1
ATOM 1411 O O . ALA A 1 190 ? 7.462 2.287 15.349 1.00 92.94 190 ALA A O 1
ATOM 1412 N N . LYS A 1 191 ? 7.389 0.123 14.743 1.00 95.81 191 LYS A N 1
ATOM 1413 C CA . LYS A 1 191 ? 8.717 0.101 14.117 1.00 95.81 191 LYS A CA 1
ATOM 1414 C C . LYS A 1 191 ? 8.526 0.045 12.608 1.00 95.81 191 LYS A C 1
ATOM 1416 O O . LYS A 1 191 ? 7.951 -0.920 12.133 1.00 95.81 191 LYS A O 1
ATOM 1421 N N . LEU A 1 192 ? 9.023 1.045 11.887 1.00 98.31 192 LEU A N 1
ATOM 1422 C CA . LEU A 1 192 ? 9.035 1.060 10.425 1.00 98.31 192 LEU A CA 1
ATOM 1423 C C . LEU A 1 192 ? 10.444 0.704 9.938 1.00 98.31 192 LEU A C 1
ATOM 1425 O O . LEU A 1 192 ? 11.412 1.354 10.346 1.00 98.31 192 LEU A O 1
ATOM 1429 N N . GLU A 1 193 ? 10.560 -0.305 9.086 1.00 98.69 193 GLU A N 1
ATOM 1430 C CA . GLU A 1 193 ? 11.798 -0.747 8.436 1.00 98.69 193 GLU A CA 1
ATOM 1431 C C . GLU A 1 193 ? 11.671 -0.562 6.923 1.00 98.69 193 GLU A C 1
ATOM 1433 O O . GLU A 1 193 ? 10.627 -0.869 6.356 1.00 98.69 193 GLU A O 1
ATOM 1438 N N . ILE A 1 194 ? 12.726 -0.069 6.271 1.00 98.88 194 ILE A N 1
ATOM 1439 C CA . ILE A 1 194 ? 12.869 -0.179 4.814 1.00 98.88 194 ILE A CA 1
ATOM 1440 C C . ILE A 1 194 ? 13.489 -1.545 4.532 1.00 98.88 194 ILE A C 1
ATOM 1442 O O . ILE A 1 194 ? 14.695 -1.712 4.724 1.00 98.88 194 ILE A O 1
ATOM 1446 N N . GLU A 1 195 ? 12.677 -2.487 4.062 1.00 98.81 195 GLU A N 1
ATOM 1447 C CA . GLU A 1 195 ? 13.134 -3.829 3.683 1.00 98.81 195 GLU A CA 1
ATOM 1448 C C . GLU A 1 195 ? 13.996 -3.759 2.423 1.00 98.81 195 GLU A C 1
ATOM 1450 O O . GLU A 1 195 ? 15.099 -4.308 2.360 1.00 98.81 195 GLU A O 1
ATOM 1455 N N . TYR A 1 196 ? 13.548 -2.985 1.432 1.00 98.69 196 TYR A N 1
ATOM 1456 C CA . TYR A 1 196 ? 14.406 -2.589 0.326 1.00 98.69 196 TYR A CA 1
ATOM 1457 C C . TYR A 1 196 ? 14.122 -1.175 -0.162 1.00 98.69 196 TYR A C 1
ATOM 1459 O O . TYR A 1 196 ? 13.001 -0.676 -0.111 1.00 98.69 196 TYR A O 1
ATOM 1467 N N . ASN A 1 197 ? 15.173 -0.557 -0.701 1.00 98.69 197 ASN A N 1
ATOM 1468 C CA . ASN A 1 197 ? 15.097 0.670 -1.478 1.00 98.69 197 ASN A CA 1
ATOM 1469 C C . ASN A 1 197 ? 15.646 0.394 -2.877 1.00 98.69 197 ASN A C 1
ATOM 1471 O O . ASN A 1 197 ? 16.837 0.096 -3.035 1.00 98.69 197 ASN A O 1
ATOM 1475 N N . ALA A 1 198 ? 14.765 0.458 -3.875 1.00 98.69 198 ALA A N 1
ATOM 1476 C CA . ALA A 1 198 ? 15.097 0.082 -5.235 1.00 98.69 198 ALA A CA 1
ATOM 1477 C C . ALA A 1 198 ? 16.182 0.993 -5.826 1.00 98.69 198 ALA A C 1
ATOM 1479 O O . ALA A 1 198 ? 17.091 0.490 -6.484 1.00 98.69 198 ALA A O 1
ATOM 1480 N N . ASP A 1 199 ? 16.184 2.294 -5.510 1.00 98.56 199 ASP A N 1
ATOM 1481 C CA . ASP A 1 199 ? 17.235 3.227 -5.937 1.00 98.56 199 ASP A CA 1
ATOM 1482 C C . ASP A 1 199 ? 18.635 2.730 -5.549 1.00 98.56 199 ASP A C 1
ATOM 1484 O O . ASP A 1 199 ? 19.557 2.719 -6.369 1.00 98.56 199 ASP A O 1
ATOM 1488 N N . LEU A 1 200 ? 18.791 2.268 -4.303 1.00 98.38 200 LEU A N 1
ATOM 1489 C CA . LEU A 1 200 ? 20.074 1.794 -3.780 1.00 98.38 200 LEU A CA 1
ATOM 1490 C C . LEU A 1 200 ? 20.495 0.466 -4.416 1.00 98.38 200 LEU A C 1
ATOM 1492 O O . LEU A 1 200 ? 21.667 0.292 -4.758 1.00 98.38 200 LEU A O 1
ATOM 1496 N N . ILE A 1 201 ? 19.551 -0.461 -4.597 1.00 98.44 201 ILE A N 1
ATOM 1497 C CA . ILE A 1 201 ? 19.823 -1.770 -5.205 1.00 98.44 201 ILE A CA 1
ATOM 1498 C C . ILE A 1 201 ? 20.209 -1.610 -6.677 1.00 98.44 201 ILE A C 1
ATOM 1500 O O . ILE A 1 201 ? 21.211 -2.187 -7.106 1.00 98.44 201 ILE A O 1
ATOM 1504 N N . ILE A 1 202 ? 19.468 -0.800 -7.440 1.00 98.12 202 ILE A N 1
ATOM 1505 C CA . ILE A 1 202 ? 19.761 -0.550 -8.855 1.00 98.12 202 ILE A CA 1
ATOM 1506 C C . ILE A 1 202 ? 21.103 0.176 -9.011 1.00 98.12 202 ILE A C 1
ATOM 1508 O O . ILE A 1 202 ? 21.917 -0.231 -9.842 1.00 98.12 202 ILE A O 1
ATOM 1512 N N . ALA A 1 203 ? 21.392 1.191 -8.187 1.00 97.75 203 ALA A N 1
ATOM 1513 C CA . ALA A 1 203 ? 22.674 1.901 -8.226 1.00 97.75 203 ALA A CA 1
ATOM 1514 C C . ALA A 1 203 ? 23.877 0.996 -7.900 1.00 97.75 203 ALA A C 1
ATOM 1516 O O . ALA A 1 203 ? 24.969 1.201 -8.432 1.00 97.75 203 ALA A O 1
ATOM 1517 N N . ALA A 1 204 ? 23.680 -0.028 -7.065 1.00 98.00 204 ALA A N 1
ATOM 1518 C CA . ALA A 1 204 ? 24.689 -1.041 -6.757 1.00 98.00 204 ALA A CA 1
ATOM 1519 C C . ALA A 1 204 ? 24.842 -2.121 -7.852 1.00 98.00 204 ALA A C 1
ATOM 1521 O O . ALA A 1 204 ? 25.658 -3.031 -7.701 1.00 98.00 204 ALA A O 1
ATOM 1522 N N . GLY A 1 205 ? 24.079 -2.036 -8.949 1.00 97.12 205 GLY A N 1
ATOM 1523 C CA . GLY A 1 205 ? 24.087 -3.008 -10.047 1.00 97.12 205 GLY A CA 1
ATOM 1524 C C . GLY A 1 205 ? 23.218 -4.244 -9.801 1.00 97.12 205 GLY A C 1
ATOM 1525 O O . GLY A 1 205 ? 23.291 -5.200 -10.571 1.00 97.12 205 GLY A O 1
ATOM 1526 N N . GLY A 1 206 ? 22.413 -4.241 -8.736 1.00 97.31 206 GLY A N 1
ATOM 1527 C CA . GLY A 1 206 ? 21.444 -5.287 -8.445 1.00 97.31 206 GLY A CA 1
ATOM 1528 C C . GLY A 1 206 ? 20.141 -5.136 -9.232 1.00 97.31 206 GLY A C 1
ATOM 1529 O O . GLY A 1 206 ? 19.991 -4.297 -10.130 1.00 97.31 206 GLY A O 1
ATOM 1530 N N . ASP A 1 207 ? 19.175 -5.974 -8.867 1.00 97.50 207 ASP A N 1
ATOM 1531 C CA . ASP A 1 207 ? 17.815 -5.898 -9.380 1.00 97.50 207 ASP A CA 1
ATOM 1532 C C . ASP A 1 207 ? 16.798 -6.317 -8.326 1.00 97.50 207 ASP A C 1
ATOM 1534 O O . ASP A 1 207 ? 17.118 -7.147 -7.477 1.00 97.50 207 ASP A O 1
ATOM 1538 N N . VAL A 1 208 ? 15.616 -5.713 -8.369 1.00 98.50 208 VAL A N 1
ATOM 1539 C CA . VAL A 1 208 ? 14.466 -5.939 -7.481 1.00 98.50 208 VAL A CA 1
ATOM 1540 C C . VAL A 1 208 ? 13.226 -5.325 -8.147 1.00 98.50 208 VAL A C 1
ATOM 1542 O O . VAL A 1 208 ? 13.365 -4.671 -9.190 1.00 98.50 208 VAL A O 1
ATOM 1545 N N . ALA A 1 209 ? 12.048 -5.511 -7.552 1.00 98.31 209 ALA A N 1
ATOM 1546 C CA . ALA A 1 209 ? 10.847 -4.765 -7.909 1.00 98.31 209 ALA A CA 1
ATOM 1547 C C . ALA A 1 209 ? 11.118 -3.247 -7.918 1.00 98.31 209 ALA A C 1
ATOM 1549 O O . ALA A 1 209 ? 11.683 -2.714 -6.962 1.00 98.31 209 ALA A O 1
ATOM 1550 N N . ILE A 1 210 ? 10.763 -2.566 -9.010 1.00 97.81 210 ILE A N 1
ATOM 1551 C CA . ILE A 1 210 ? 10.830 -1.103 -9.142 1.00 97.81 210 ILE A CA 1
ATOM 1552 C C . ILE A 1 210 ? 9.438 -0.564 -9.437 1.00 97.81 210 ILE A C 1
ATOM 1554 O O . ILE A 1 210 ? 8.691 -1.184 -10.187 1.00 97.81 210 ILE A O 1
ATOM 1558 N N . SER A 1 211 ? 9.134 0.600 -8.870 1.00 98.19 211 SER A N 1
ATOM 1559 C CA . SER A 1 211 ? 7.774 1.125 -8.757 1.00 98.19 211 SER A CA 1
ATOM 1560 C C . SER A 1 211 ? 6.786 0.034 -8.328 1.00 98.19 211 SER A C 1
ATOM 1562 O O . SER A 1 211 ? 5.871 -0.310 -9.070 1.00 98.19 211 SER A O 1
ATOM 1564 N N . PRO A 1 212 ? 7.050 -0.591 -7.163 1.00 98.62 212 PRO A N 1
ATOM 1565 C CA . PRO A 1 212 ? 6.151 -1.580 -6.609 1.00 98.62 212 PRO A CA 1
ATOM 1566 C C . PRO A 1 212 ? 4.795 -0.937 -6.321 1.00 98.62 212 PRO A C 1
ATOM 1568 O O . PRO A 1 212 ? 4.738 0.168 -5.776 1.00 98.62 212 PRO A O 1
ATOM 1571 N N . ASP A 1 213 ? 3.743 -1.660 -6.675 1.00 97.81 213 ASP A N 1
ATOM 1572 C CA . ASP A 1 213 ? 2.359 -1.226 -6.530 1.00 97.81 213 ASP A CA 1
ATOM 1573 C C . ASP A 1 213 ? 1.582 -2.283 -5.737 1.00 97.81 213 ASP A C 1
ATOM 1575 O O . ASP A 1 213 ? 1.632 -2.276 -4.508 1.00 97.81 213 ASP A O 1
ATOM 1579 N N . ASN A 1 214 ? 0.983 -3.269 -6.408 1.00 98.25 214 ASN A N 1
ATOM 1580 C CA . ASN A 1 214 ? 0.170 -4.280 -5.739 1.00 98.25 214 ASN A CA 1
ATOM 1581 C C . ASN A 1 214 ? 1.018 -5.335 -5.023 1.00 98.25 214 ASN A C 1
ATOM 1583 O O . ASN A 1 214 ? 1.985 -5.868 -5.585 1.00 98.25 214 ASN A O 1
ATOM 1587 N N . ILE A 1 215 ? 0.626 -5.687 -3.795 1.00 98.69 215 ILE A N 1
ATOM 1588 C CA . ILE A 1 215 ? 1.264 -6.751 -3.014 1.00 98.69 215 ILE A CA 1
ATOM 1589 C C . ILE A 1 215 ? 0.229 -7.633 -2.318 1.00 98.69 215 ILE A C 1
ATOM 1591 O O . ILE A 1 215 ? -0.800 -7.146 -1.861 1.00 98.69 215 ILE A O 1
ATOM 1595 N N . ASP A 1 216 ? 0.553 -8.914 -2.147 1.00 98.44 216 ASP A N 1
ATOM 1596 C CA . ASP A 1 216 ? -0.149 -9.781 -1.197 1.00 98.44 216 ASP A CA 1
ATOM 1597 C C . ASP A 1 216 ? 0.797 -10.846 -0.619 1.00 98.44 216 ASP A C 1
ATOM 1599 O O . ASP A 1 216 ? 1.875 -11.120 -1.160 1.00 98.44 216 ASP A O 1
ATOM 1603 N N . ALA A 1 217 ? 0.409 -11.424 0.515 1.00 98.06 217 ALA A N 1
ATOM 1604 C CA . ALA A 1 217 ? 1.219 -12.343 1.296 1.00 98.06 217 ALA A CA 1
ATOM 1605 C C . ALA A 1 217 ? 0.501 -13.675 1.552 1.00 98.06 217 ALA A C 1
ATOM 1607 O O . ALA A 1 217 ? -0.600 -13.740 2.099 1.00 98.06 217 ALA A O 1
ATOM 1608 N N . SER A 1 218 ? 1.201 -14.761 1.243 1.00 97.12 218 SER A N 1
ATOM 1609 C CA . SER A 1 218 ? 0.864 -16.118 1.666 1.00 97.12 218 SER A CA 1
ATOM 1610 C C . SER A 1 218 ? 1.714 -16.504 2.880 1.00 97.12 218 SER A C 1
ATOM 1612 O O . SER A 1 218 ? 2.454 -15.691 3.433 1.00 97.12 218 SER A O 1
ATOM 1614 N N . ARG A 1 219 ? 1.619 -17.760 3.329 1.00 96.00 219 ARG A N 1
ATOM 1615 C CA . ARG A 1 219 ? 2.479 -18.253 4.415 1.00 96.00 219 ARG A CA 1
ATOM 1616 C C . ARG A 1 219 ? 3.946 -18.378 4.026 1.00 96.00 219 ARG A C 1
ATOM 1618 O O . ARG A 1 219 ? 4.768 -18.375 4.934 1.00 96.00 219 ARG A O 1
ATOM 1625 N N . ASP A 1 220 ? 4.238 -18.498 2.740 1.00 96.69 220 ASP A N 1
ATOM 1626 C CA . ASP A 1 220 ? 5.577 -18.831 2.259 1.00 96.69 220 ASP A CA 1
ATOM 1627 C C . ASP A 1 220 ? 6.190 -17.689 1.448 1.00 96.69 220 ASP A C 1
ATOM 1629 O O . ASP A 1 220 ? 7.411 -17.573 1.376 1.00 96.69 220 ASP A O 1
ATOM 1633 N N . TYR A 1 221 ? 5.353 -16.826 0.861 1.00 98.25 221 TYR A N 1
ATOM 1634 C CA . TYR A 1 221 ? 5.798 -15.779 -0.052 1.00 98.25 221 TYR A CA 1
ATOM 1635 C C . TYR A 1 221 ? 5.092 -14.443 0.151 1.00 98.25 221 TYR A C 1
ATOM 1637 O O . TYR A 1 221 ? 3.870 -14.402 0.314 1.00 98.25 221 TYR A O 1
ATOM 1645 N N . LEU A 1 222 ? 5.861 -13.361 0.019 1.00 98.75 222 LEU A N 1
ATOM 1646 C CA . LEU A 1 222 ? 5.371 -12.031 -0.336 1.00 98.75 222 LEU A CA 1
ATOM 1647 C C . LEU A 1 222 ? 5.522 -11.847 -1.851 1.00 98.75 222 LEU A C 1
ATOM 1649 O O . LEU A 1 222 ? 6.613 -12.048 -2.396 1.00 98.75 222 LEU A O 1
ATOM 1653 N N . MET A 1 223 ? 4.442 -11.453 -2.521 1.00 98.75 223 MET A N 1
ATOM 1654 C CA . MET A 1 223 ? 4.438 -11.136 -3.949 1.00 98.75 223 MET A CA 1
ATOM 1655 C C . MET A 1 223 ? 4.303 -9.630 -4.152 1.00 98.75 223 MET A C 1
ATOM 1657 O O . MET A 1 223 ? 3.535 -8.984 -3.447 1.00 98.75 223 MET A O 1
ATOM 1661 N N . ILE A 1 224 ? 5.044 -9.079 -5.114 1.00 98.88 224 ILE A N 1
ATOM 1662 C CA . ILE A 1 224 ? 5.030 -7.653 -5.458 1.00 98.88 224 ILE A CA 1
ATOM 1663 C C . ILE A 1 224 ? 4.924 -7.496 -6.969 1.00 98.88 224 ILE A C 1
ATOM 1665 O O . ILE A 1 224 ? 5.709 -8.092 -7.709 1.00 98.88 224 ILE A O 1
ATOM 1669 N N . GLN A 1 225 ? 3.991 -6.666 -7.415 1.00 98.69 225 GLN A N 1
ATOM 1670 C CA . GLN A 1 225 ? 3.811 -6.288 -8.809 1.00 98.69 225 GLN A CA 1
ATOM 1671 C C . GLN A 1 225 ? 4.417 -4.914 -9.094 1.00 98.69 225 GLN A C 1
ATOM 1673 O O . GLN A 1 225 ? 4.498 -4.065 -8.209 1.00 98.69 225 GLN A O 1
ATOM 1678 N N . GLU A 1 226 ? 4.881 -4.711 -10.325 1.00 98.19 226 GLU A N 1
ATOM 1679 C CA . GLU A 1 226 ? 5.432 -3.432 -10.786 1.00 98.19 226 GLU A CA 1
ATOM 1680 C C . GLU A 1 226 ? 4.420 -2.661 -11.645 1.00 98.19 226 GLU A C 1
ATOM 1682 O O . GLU A 1 226 ? 3.998 -3.190 -12.677 1.00 98.19 226 GLU A O 1
ATOM 1687 N N . ASP A 1 227 ? 4.154 -1.400 -11.285 1.00 95.75 227 ASP A N 1
ATOM 1688 C CA . ASP A 1 227 ? 3.551 -0.374 -12.153 1.00 95.75 227 ASP A CA 1
ATOM 1689 C C . ASP A 1 227 ? 4.655 0.599 -12.583 1.00 95.75 227 ASP A C 1
ATOM 1691 O O . ASP A 1 227 ? 5.193 1.386 -11.804 1.00 95.75 227 ASP A O 1
ATOM 1695 N N . GLY A 1 228 ? 5.051 0.548 -13.852 1.00 96.12 228 GLY A N 1
ATOM 1696 C CA . GLY A 1 228 ? 6.077 1.451 -14.348 1.00 96.12 228 GLY A CA 1
ATOM 1697 C C . GLY A 1 228 ? 5.603 2.907 -14.362 1.00 96.12 228 GLY A C 1
ATOM 1698 O O . GLY A 1 228 ? 4.677 3.279 -15.069 1.00 96.12 228 GLY A O 1
ATOM 1699 N N . THR A 1 229 ? 6.355 3.796 -13.726 1.00 95.62 229 THR A N 1
ATOM 1700 C CA . THR A 1 229 ? 6.128 5.246 -13.752 1.00 95.62 229 THR A CA 1
ATOM 1701 C C . THR A 1 229 ? 6.948 5.928 -14.849 1.00 95.62 229 THR A C 1
ATOM 1703 O O . THR A 1 229 ? 7.778 5.313 -15.522 1.00 95.62 229 THR A O 1
ATOM 1706 N N . THR A 1 230 ? 6.789 7.245 -15.036 1.00 93.12 230 THR A N 1
ATOM 1707 C CA . THR A 1 230 ? 7.625 7.993 -16.001 1.00 93.12 230 THR A CA 1
ATOM 1708 C C . THR A 1 230 ? 9.116 7.844 -15.686 1.00 93.12 230 THR A C 1
ATOM 1710 O O . THR A 1 230 ? 9.941 7.744 -16.601 1.00 93.12 230 THR A O 1
ATOM 1713 N N . THR A 1 231 ? 9.457 7.823 -14.398 1.00 94.94 231 THR A N 1
ATOM 1714 C CA . THR A 1 231 ? 10.837 7.699 -13.930 1.00 94.94 231 THR A CA 1
ATOM 1715 C C . THR A 1 231 ? 11.336 6.260 -14.046 1.00 94.94 231 THR A C 1
ATOM 1717 O O . THR A 1 231 ? 12.385 6.019 -14.652 1.00 94.94 231 THR A O 1
ATOM 1720 N N . SER A 1 232 ? 10.578 5.283 -13.540 1.00 97.06 232 SER A N 1
ATOM 1721 C CA . SER A 1 232 ? 11.036 3.892 -13.517 1.00 97.06 232 SER A CA 1
ATOM 1722 C C . SER A 1 232 ? 11.024 3.227 -14.895 1.00 97.06 232 SER A C 1
ATOM 1724 O O . SER A 1 232 ? 11.935 2.449 -15.176 1.00 97.06 232 SER A O 1
ATOM 1726 N N . ARG A 1 233 ? 10.138 3.620 -15.826 1.00 96.88 233 ARG A N 1
ATOM 1727 C CA . ARG A 1 233 ? 10.141 3.130 -17.226 1.00 96.88 233 ARG A CA 1
ATOM 1728 C C . ARG A 1 233 ? 11.471 3.350 -17.951 1.00 96.88 233 ARG A C 1
ATOM 1730 O O . ARG A 1 233 ? 11.844 2.557 -18.817 1.00 96.88 233 ARG A O 1
ATOM 1737 N N . GLN A 1 234 ? 12.238 4.384 -17.595 1.00 96.38 234 GLN A N 1
ATOM 1738 C CA . GLN A 1 234 ? 13.583 4.591 -18.151 1.00 96.38 234 GLN A CA 1
ATOM 1739 C C . GLN A 1 234 ? 14.560 3.504 -17.681 1.00 96.38 234 GLN A C 1
ATOM 1741 O O . GLN A 1 234 ? 15.340 2.972 -18.475 1.00 96.38 234 GLN A O 1
ATOM 1746 N N . VAL A 1 235 ? 14.485 3.136 -16.399 1.00 97.25 235 VAL A N 1
ATOM 1747 C CA . VAL A 1 235 ? 15.270 2.045 -15.809 1.00 97.25 235 VAL A CA 1
ATOM 1748 C C . VAL A 1 235 ? 14.814 0.696 -16.361 1.00 97.25 235 VAL A C 1
ATOM 1750 O O . VAL A 1 235 ? 15.668 -0.083 -16.788 1.00 97.25 235 VAL A O 1
ATOM 1753 N N . MET A 1 236 ? 13.502 0.454 -16.449 1.00 96.81 236 MET A N 1
ATOM 1754 C CA . MET A 1 236 ? 12.924 -0.745 -17.071 1.00 96.81 236 MET A CA 1
ATOM 1755 C C . MET A 1 236 ? 13.411 -0.914 -18.516 1.00 96.81 236 MET A C 1
ATOM 1757 O O . MET A 1 236 ? 13.932 -1.967 -18.880 1.00 96.81 236 MET A O 1
ATOM 1761 N N . THR A 1 237 ? 13.385 0.164 -19.309 1.00 95.94 237 THR A N 1
ATOM 1762 C CA . THR A 1 237 ? 13.916 0.180 -20.682 1.00 95.94 237 THR A CA 1
ATOM 1763 C C . THR A 1 237 ? 15.403 -0.180 -20.723 1.00 95.94 237 THR A C 1
ATOM 1765 O O . THR A 1 237 ? 15.812 -1.001 -21.541 1.00 95.94 237 THR A O 1
ATOM 1768 N N . SER A 1 238 ? 16.228 0.381 -19.828 1.00 95.62 238 SER A N 1
ATOM 1769 C CA . SER A 1 238 ? 17.667 0.061 -19.768 1.00 95.62 238 SER A CA 1
ATOM 1770 C C . SER A 1 238 ? 17.960 -1.404 -19.428 1.00 95.62 238 SER A C 1
ATOM 1772 O O . SER A 1 238 ? 18.999 -1.935 -19.822 1.00 95.62 238 SER A O 1
ATOM 1774 N N . LYS A 1 239 ? 17.032 -2.053 -18.719 1.00 94.38 239 LYS A N 1
ATOM 1775 C CA . LYS A 1 239 ? 17.087 -3.464 -18.330 1.00 94.38 239 LYS A CA 1
ATOM 1776 C C . LYS A 1 239 ? 16.382 -4.381 -19.326 1.00 94.38 239 LYS A C 1
ATOM 1778 O O . LYS A 1 239 ? 16.466 -5.593 -19.167 1.00 94.38 239 LYS A O 1
ATOM 1783 N N . ASN A 1 240 ? 15.731 -3.815 -20.345 1.00 92.31 240 ASN A N 1
ATOM 1784 C CA . ASN A 1 240 ? 14.864 -4.531 -21.273 1.00 92.31 240 ASN A CA 1
ATOM 1785 C C . ASN A 1 240 ? 13.826 -5.386 -20.520 1.00 92.31 240 ASN A C 1
ATOM 1787 O O . ASN A 1 240 ? 13.715 -6.580 -20.798 1.00 92.31 240 ASN A O 1
ATOM 1791 N N . ARG A 1 241 ? 13.125 -4.773 -19.549 1.00 93.19 241 ARG A N 1
ATOM 1792 C CA . ARG A 1 241 ? 12.031 -5.420 -18.818 1.00 93.19 241 ARG A CA 1
ATOM 1793 C C . ARG A 1 241 ? 10.710 -4.692 -18.881 1.00 93.19 241 ARG A C 1
ATOM 1795 O O . ARG A 1 241 ? 10.697 -3.471 -18.833 1.00 93.19 241 ARG A O 1
ATOM 1802 N N . ASP A 1 242 ? 9.630 -5.449 -18.865 1.00 94.94 242 ASP A N 1
ATOM 1803 C CA . ASP A 1 242 ? 8.275 -4.941 -18.662 1.00 94.94 242 ASP A CA 1
ATOM 1804 C C . ASP A 1 242 ? 7.787 -5.192 -17.228 1.00 94.94 242 ASP A C 1
ATOM 1806 O O . ASP A 1 242 ? 8.502 -5.801 -16.422 1.00 94.94 242 ASP A O 1
ATOM 1810 N N . GLY A 1 243 ? 6.577 -4.708 -16.917 1.00 95.81 243 GLY A N 1
ATOM 1811 C CA . GLY A 1 243 ? 5.914 -4.956 -15.639 1.00 95.81 243 GLY A CA 1
ATOM 1812 C C . GLY A 1 243 ? 5.977 -6.437 -15.265 1.00 95.81 243 GLY A C 1
ATOM 1813 O O . GLY A 1 243 ? 5.786 -7.327 -16.103 1.00 95.81 243 GLY A O 1
ATOM 1814 N N . SER A 1 244 ? 6.350 -6.700 -14.020 1.00 97.50 244 SER A N 1
ATOM 1815 C CA . SER A 1 244 ? 6.761 -8.020 -13.553 1.00 97.50 244 SER A CA 1
ATOM 1816 C C . SER A 1 244 ? 6.173 -8.331 -12.181 1.00 97.50 244 SER A C 1
ATOM 1818 O O . SER A 1 244 ? 5.835 -7.426 -11.424 1.00 97.50 244 SER A O 1
ATOM 1820 N N . ILE A 1 245 ? 6.139 -9.621 -11.838 1.00 98.56 245 ILE A N 1
ATOM 1821 C CA . ILE A 1 245 ? 5.839 -10.089 -10.479 1.00 98.56 245 ILE A CA 1
ATOM 1822 C C . ILE A 1 245 ? 7.127 -10.604 -9.846 1.00 98.56 245 ILE A C 1
ATOM 1824 O O . ILE A 1 245 ? 7.829 -11.458 -10.406 1.00 98.56 245 ILE A O 1
ATOM 1828 N N . TRP A 1 246 ? 7.421 -10.084 -8.664 1.00 98.62 246 TRP A N 1
ATOM 1829 C CA . TRP A 1 246 ? 8.543 -10.466 -7.827 1.00 98.62 246 TRP A CA 1
ATOM 1830 C C . TRP A 1 246 ? 8.056 -11.256 -6.622 1.00 98.62 246 TRP A C 1
ATOM 1832 O O . TRP A 1 246 ? 7.115 -10.854 -5.947 1.00 98.62 246 TRP A O 1
ATOM 1842 N N . ARG A 1 247 ? 8.739 -12.362 -6.346 1.00 98.44 247 ARG A N 1
ATOM 1843 C CA . ARG A 1 247 ? 8.514 -13.233 -5.199 1.00 98.44 247 ARG A CA 1
ATOM 1844 C C . ARG A 1 247 ? 9.647 -13.085 -4.202 1.00 98.44 247 ARG A C 1
ATOM 1846 O O . ARG A 1 247 ? 10.814 -13.054 -4.598 1.00 98.44 247 ARG A O 1
ATOM 1853 N N . PHE A 1 248 ? 9.296 -13.066 -2.928 1.00 98.69 248 PHE A N 1
ATOM 1854 C CA . PHE A 1 248 ? 10.220 -13.083 -1.805 1.00 98.69 248 PHE A CA 1
ATOM 1855 C C . PHE A 1 248 ? 9.763 -14.151 -0.821 1.00 98.69 248 PHE A C 1
ATOM 1857 O O . PHE A 1 248 ? 8.572 -14.231 -0.529 1.00 98.69 248 PHE A O 1
ATOM 1864 N N . ASP A 1 249 ? 10.693 -14.945 -0.308 1.00 98.50 249 ASP A N 1
ATOM 1865 C CA . ASP A 1 249 ? 10.438 -15.874 0.785 1.00 98.50 249 ASP A CA 1
ATOM 1866 C C . ASP A 1 249 ? 9.989 -15.088 2.026 1.00 98.50 249 ASP A C 1
ATOM 1868 O O . ASP A 1 249 ? 10.544 -14.036 2.364 1.00 98.50 249 ASP A O 1
ATOM 1872 N N . LEU A 1 250 ? 8.957 -15.598 2.689 1.00 98.38 250 LEU A N 1
ATOM 1873 C CA . LEU A 1 250 ? 8.311 -14.992 3.844 1.00 98.38 250 LEU A CA 1
ATOM 1874 C C . LEU A 1 250 ? 8.098 -16.056 4.916 1.00 98.38 250 LEU A C 1
ATOM 1876 O O . LEU A 1 250 ? 7.577 -17.134 4.645 1.00 98.38 250 LEU A O 1
ATOM 1880 N N . ASP A 1 251 ? 8.449 -15.734 6.156 1.00 97.94 251 ASP A N 1
ATOM 1881 C CA . ASP A 1 251 ? 8.101 -16.557 7.307 1.00 97.94 251 ASP A CA 1
ATOM 1882 C C . ASP A 1 251 ? 7.644 -15.690 8.493 1.00 97.94 251 ASP A C 1
ATOM 1884 O O . ASP A 1 251 ? 7.337 -14.506 8.360 1.00 97.94 251 ASP A O 1
ATOM 1888 N N . LYS A 1 252 ? 7.545 -16.282 9.686 1.00 96.38 252 LYS A N 1
ATOM 1889 C CA . LYS A 1 252 ? 7.164 -15.570 10.922 1.00 96.38 252 LYS A CA 1
ATOM 1890 C C . LYS A 1 252 ? 8.179 -14.514 11.396 1.00 96.38 252 LYS A C 1
ATOM 1892 O O . LYS A 1 252 ? 7.901 -13.811 12.360 1.00 96.38 252 LYS A O 1
ATOM 1897 N N . ASN A 1 253 ? 9.388 -14.502 10.840 1.00 95.75 253 ASN A N 1
ATOM 1898 C CA . ASN A 1 253 ? 10.457 -13.565 11.175 1.00 95.75 253 ASN A CA 1
ATOM 1899 C C . ASN A 1 253 ? 10.515 -12.386 10.191 1.00 95.75 253 ASN A C 1
ATOM 1901 O O . ASN A 1 253 ? 11.360 -11.511 10.382 1.00 95.75 253 ASN A O 1
ATOM 1905 N N . GLY A 1 254 ? 9.653 -12.381 9.172 1.00 97.25 254 GLY A N 1
ATOM 1906 C CA . GLY A 1 254 ? 9.568 -11.341 8.156 1.00 97.25 254 GLY A CA 1
ATOM 1907 C C . GLY A 1 254 ? 9.963 -11.833 6.768 1.00 97.25 254 GLY A C 1
ATOM 1908 O O . GLY A 1 254 ? 10.113 -13.030 6.513 1.00 97.25 254 GLY A O 1
ATOM 1909 N N . VAL A 1 255 ? 10.088 -10.877 5.853 1.00 98.50 255 VAL A N 1
ATOM 1910 C CA . VAL A 1 255 ? 10.467 -11.109 4.457 1.00 98.50 255 VAL A CA 1
ATOM 1911 C C . VAL A 1 255 ? 11.986 -11.242 4.312 1.00 98.50 255 VAL A C 1
ATOM 1913 O O . VAL A 1 255 ? 12.746 -10.445 4.861 1.00 98.50 255 VAL A O 1
ATOM 1916 N N . ASP A 1 256 ? 12.457 -12.211 3.525 1.00 98.44 256 ASP A N 1
ATOM 1917 C CA . ASP A 1 256 ? 13.863 -12.288 3.117 1.00 98.44 256 ASP A CA 1
ATOM 1918 C C . ASP A 1 256 ? 14.064 -11.612 1.755 1.00 98.44 256 ASP A C 1
ATOM 1920 O O . ASP A 1 256 ? 13.923 -12.222 0.695 1.00 98.44 256 ASP A O 1
ATOM 1924 N N . VAL A 1 257 ? 14.481 -10.346 1.755 1.00 98.12 257 VAL A N 1
ATOM 1925 C CA . VAL A 1 257 ? 14.773 -9.586 0.523 1.00 98.12 257 VAL A CA 1
ATOM 1926 C C . VAL A 1 257 ? 15.903 -10.207 -0.318 1.00 98.12 257 VAL A C 1
ATOM 1928 O O . VAL A 1 257 ? 16.003 -9.976 -1.531 1.00 98.12 257 VAL A O 1
ATOM 1931 N N . SER A 1 258 ? 16.779 -11.015 0.283 1.00 97.81 258 SER A N 1
ATOM 1932 C CA . SER A 1 258 ? 17.858 -11.671 -0.454 1.00 97.81 258 SER A CA 1
ATOM 1933 C C . SER A 1 258 ? 17.351 -12.779 -1.384 1.00 97.81 258 SER A C 1
ATOM 1935 O O . SER A 1 258 ? 17.969 -12.991 -2.430 1.00 97.81 258 SER A O 1
ATOM 1937 N N . SER A 1 259 ? 16.196 -13.378 -1.067 1.00 98.12 259 SER A N 1
ATOM 1938 C CA . SER A 1 259 ? 15.518 -14.425 -1.851 1.00 98.12 259 SER A CA 1
ATOM 1939 C C . SER A 1 259 ? 14.817 -13.919 -3.120 1.00 98.12 259 SER A C 1
ATOM 1941 O O . SER A 1 259 ? 14.336 -14.725 -3.917 1.00 98.12 259 SER A O 1
ATOM 1943 N N . ARG A 1 260 ? 14.759 -12.592 -3.317 1.00 97.94 260 ARG A N 1
ATOM 1944 C CA . ARG A 1 260 ? 14.002 -11.943 -4.396 1.00 97.94 260 ARG A CA 1
ATOM 1945 C C . ARG A 1 260 ? 14.188 -12.636 -5.746 1.00 97.94 260 ARG A C 1
ATOM 1947 O O . ARG A 1 260 ? 15.305 -12.772 -6.256 1.00 97.94 260 ARG A O 1
ATOM 1954 N N . LEU A 1 261 ? 13.073 -13.008 -6.355 1.00 97.00 261 LEU A N 1
ATOM 1955 C CA . LEU A 1 261 ? 13.043 -13.688 -7.636 1.00 97.00 261 LEU A CA 1
ATOM 1956 C C . LEU A 1 261 ? 11.956 -13.082 -8.511 1.00 97.00 261 LEU A C 1
ATOM 1958 O O . LEU A 1 261 ? 10.792 -13.035 -8.130 1.00 97.00 261 LEU A O 1
ATOM 1962 N N . ARG A 1 262 ? 12.326 -12.650 -9.713 1.00 96.69 262 ARG A N 1
ATOM 1963 C CA . ARG A 1 262 ? 11.357 -12.244 -10.726 1.00 96.69 262 ARG A CA 1
ATOM 1964 C C . ARG A 1 262 ? 10.780 -13.493 -11.383 1.00 96.69 262 ARG A C 1
ATOM 1966 O O . ARG A 1 262 ? 11.516 -14.220 -12.048 1.00 96.69 262 ARG A O 1
ATOM 1973 N N . ILE A 1 263 ? 9.496 -13.746 -11.162 1.00 96.06 263 ILE A N 1
ATOM 1974 C CA . ILE A 1 263 ? 8.837 -15.004 -11.545 1.00 96.06 263 ILE A CA 1
ATOM 1975 C C . ILE A 1 263 ? 7.879 -14.851 -12.728 1.00 96.06 263 ILE A C 1
ATOM 1977 O O . ILE A 1 263 ? 7.592 -15.828 -13.413 1.00 96.06 263 ILE A O 1
ATOM 1981 N N . VAL A 1 264 ? 7.420 -13.628 -12.995 1.00 95.38 264 VAL A N 1
ATOM 1982 C CA . VAL A 1 264 ? 6.583 -13.283 -14.147 1.00 95.38 264 VAL A CA 1
ATOM 1983 C C . VAL A 1 264 ? 7.111 -11.991 -14.750 1.00 95.38 264 VAL A C 1
ATOM 1985 O O . VAL A 1 264 ? 7.527 -11.093 -14.023 1.00 95.38 264 VAL A O 1
ATOM 1988 N N . GLU A 1 265 ? 7.075 -11.903 -16.072 1.00 94.19 265 GLU A N 1
ATOM 1989 C CA . GLU A 1 265 ? 7.389 -10.704 -16.841 1.00 94.19 265 GLU A CA 1
ATOM 1990 C C . GLU A 1 265 ? 6.400 -10.628 -18.004 1.00 94.19 265 GLU A C 1
ATOM 1992 O O . GLU A 1 265 ? 6.190 -11.617 -18.719 1.00 94.19 265 GLU A O 1
ATOM 1997 N N . LEU A 1 266 ? 5.762 -9.471 -18.175 1.00 93.88 266 LEU A N 1
ATOM 1998 C CA . LEU A 1 266 ? 4.909 -9.232 -19.331 1.00 93.88 266 LEU A CA 1
ATOM 1999 C C . LEU A 1 266 ? 5.747 -9.153 -20.606 1.00 93.88 266 LEU A C 1
ATOM 2001 O O . LEU A 1 266 ? 6.916 -8.793 -20.594 1.00 93.88 266 LEU A O 1
ATOM 2005 N N . ASN A 1 267 ? 5.142 -9.517 -21.732 1.00 90.56 267 ASN A N 1
ATOM 2006 C CA . ASN A 1 267 ? 5.830 -9.547 -23.019 1.00 90.56 267 ASN A CA 1
ATOM 2007 C C . ASN A 1 267 ? 4.943 -8.929 -24.110 1.00 90.56 267 ASN A C 1
ATOM 2009 O O . ASN A 1 267 ? 4.374 -9.662 -24.928 1.00 90.56 267 ASN A O 1
ATOM 2013 N N . PRO A 1 268 ? 4.744 -7.598 -24.091 1.00 89.69 268 PRO A N 1
ATOM 2014 C CA . PRO A 1 268 ? 4.030 -6.907 -25.154 1.00 89.69 268 PRO A CA 1
ATOM 2015 C C . PRO A 1 268 ? 4.769 -7.036 -26.508 1.00 89.69 268 PRO A C 1
ATOM 2017 O O . PRO A 1 268 ? 5.979 -7.258 -26.556 1.00 89.69 268 PRO A O 1
ATOM 2020 N N . PRO A 1 269 ? 4.078 -6.858 -27.650 1.00 89.69 269 PRO A N 1
ATOM 2021 C CA . PRO A 1 269 ? 2.719 -6.350 -27.774 1.00 89.69 269 PRO A CA 1
ATOM 2022 C C . PRO A 1 269 ? 1.643 -7.428 -27.613 1.00 89.69 269 PRO A C 1
ATOM 2024 O O . PRO A 1 269 ? 1.876 -8.617 -27.821 1.00 89.69 269 PRO A O 1
ATOM 2027 N N . GLY A 1 270 ? 0.424 -6.980 -27.320 1.00 84.44 270 GLY A N 1
ATOM 2028 C CA . GLY A 1 270 ? -0.752 -7.836 -27.223 1.00 84.44 270 GLY A CA 1
ATOM 2029 C C . GLY A 1 270 ? -1.334 -8.296 -28.557 1.00 84.44 270 GLY A C 1
ATOM 2030 O O . GLY A 1 270 ? -0.710 -8.273 -29.622 1.00 84.44 270 GLY A O 1
ATOM 2031 N N . ARG A 1 271 ? -2.614 -8.677 -28.501 1.00 82.94 271 ARG A N 1
ATOM 2032 C CA . ARG A 1 271 ? -3.410 -9.158 -29.646 1.00 82.94 271 ARG A CA 1
ATOM 2033 C C . ARG A 1 271 ? -3.435 -8.206 -30.846 1.00 82.94 271 ARG A C 1
ATOM 2035 O O . ARG A 1 271 ? -3.564 -8.663 -31.980 1.00 82.94 271 ARG A O 1
ATOM 2042 N N . ASP A 1 272 ? -3.344 -6.901 -30.605 1.00 87.19 272 ASP A N 1
ATOM 2043 C CA . ASP A 1 272 ? -3.393 -5.860 -31.635 1.00 87.19 272 ASP A CA 1
ATOM 2044 C C . ASP A 1 272 ? -2.031 -5.598 -32.297 1.00 87.19 272 ASP A C 1
ATOM 2046 O O . ASP A 1 272 ? -1.967 -4.916 -33.321 1.00 87.19 272 ASP A O 1
ATOM 2050 N N . ARG A 1 273 ? -0.960 -6.208 -31.764 1.00 89.62 273 ARG A N 1
ATOM 2051 C CA . ARG A 1 273 ? 0.425 -6.095 -32.233 1.00 89.62 273 ARG A CA 1
ATOM 2052 C C . ARG A 1 273 ? 0.962 -4.662 -32.221 1.00 89.62 273 ARG A C 1
ATOM 2054 O O . ARG A 1 273 ? 1.900 -4.369 -32.965 1.00 89.62 273 ARG A O 1
ATOM 2061 N N . ILE A 1 274 ? 0.385 -3.774 -31.410 1.00 90.31 274 ILE A N 1
ATOM 2062 C CA . ILE A 1 274 ? 0.878 -2.404 -31.263 1.00 90.31 274 ILE A CA 1
ATOM 2063 C C . ILE A 1 274 ? 2.084 -2.421 -30.320 1.00 90.31 274 ILE A C 1
ATOM 2065 O O . ILE A 1 274 ? 1.921 -2.818 -29.171 1.00 90.31 274 ILE A O 1
ATOM 2069 N N . PRO A 1 275 ? 3.286 -2.002 -30.763 1.00 90.75 275 PRO A N 1
ATOM 2070 C CA . PRO A 1 275 ? 4.461 -1.962 -29.899 1.00 90.75 275 PRO A CA 1
ATOM 2071 C C . PRO A 1 275 ? 4.246 -1.074 -28.674 1.00 90.75 275 PRO A C 1
ATOM 2073 O O . PRO A 1 275 ? 3.691 0.022 -28.779 1.00 90.75 275 PRO A O 1
ATOM 2076 N N . VAL A 1 276 ? 4.757 -1.536 -27.540 1.00 92.50 276 VAL A N 1
ATOM 2077 C CA . VAL A 1 276 ? 4.659 -0.871 -26.242 1.00 92.50 276 VAL A CA 1
ATOM 2078 C C . VAL A 1 276 ? 6.072 -0.667 -25.703 1.00 92.50 276 VAL A C 1
ATOM 2080 O O . VAL A 1 276 ? 6.968 -1.462 -25.983 1.00 92.50 276 VAL A O 1
ATOM 2083 N N . ILE A 1 277 ? 6.296 0.445 -25.007 1.00 92.38 277 ILE A N 1
ATOM 2084 C CA . ILE A 1 277 ? 7.591 0.729 -24.381 1.00 92.38 277 ILE A CA 1
ATOM 2085 C C . ILE A 1 277 ? 7.680 -0.067 -23.071 1.00 92.38 277 ILE A C 1
ATOM 2087 O O . ILE A 1 277 ? 6.672 -0.121 -22.364 1.00 92.38 277 ILE A O 1
ATOM 2091 N N . PRO A 1 278 ? 8.861 -0.612 -22.725 1.00 94.38 278 PRO A N 1
ATOM 2092 C CA . PRO A 1 278 ? 9.065 -1.347 -21.485 1.00 94.38 278 PRO A CA 1
ATOM 2093 C C . PRO A 1 278 ? 8.511 -0.627 -20.246 1.00 94.38 278 PRO A C 1
ATOM 2095 O O . PRO A 1 278 ? 8.838 0.541 -20.002 1.00 94.38 278 PRO A O 1
ATOM 2098 N N . GLY A 1 279 ? 7.667 -1.323 -19.484 1.00 93.19 279 GLY A N 1
ATOM 2099 C CA . GLY A 1 279 ? 7.066 -0.828 -18.242 1.00 93.19 279 GLY A CA 1
ATOM 2100 C C . GLY A 1 279 ? 5.807 0.014 -18.420 1.00 93.19 279 GLY A C 1
ATOM 2101 O O . GLY A 1 279 ? 5.358 0.651 -17.473 1.00 93.19 279 GLY A O 1
ATOM 2102 N N . VAL A 1 280 ? 5.267 0.107 -19.638 1.00 94.44 280 VAL A N 1
ATOM 2103 C CA . VAL A 1 280 ? 3.952 0.727 -19.852 1.00 94.44 280 VAL A CA 1
ATOM 2104 C C . VAL A 1 280 ? 2.831 -0.246 -19.527 1.00 94.44 280 VAL A C 1
ATOM 2106 O O . VAL A 1 280 ? 1.819 0.208 -19.031 1.00 94.44 280 VAL A O 1
ATOM 2109 N N . TRP A 1 281 ? 2.983 -1.542 -19.809 1.00 94.81 281 TRP A N 1
ATOM 2110 C CA . TRP A 1 281 ? 2.068 -2.553 -19.279 1.00 94.81 281 TRP A CA 1
ATOM 2111 C C . TRP A 1 281 ? 2.488 -2.956 -17.872 1.00 94.81 281 TRP A C 1
ATOM 2113 O O . TRP A 1 281 ? 3.685 -3.083 -17.601 1.00 94.81 281 TRP A O 1
ATOM 2123 N N . GLU A 1 282 ? 1.498 -3.249 -17.041 1.00 94.44 282 GLU A N 1
ATOM 2124 C CA . GLU A 1 282 ? 1.684 -3.683 -15.662 1.00 94.44 282 GLU A CA 1
ATOM 2125 C C . GLU A 1 282 ? 0.920 -4.975 -15.379 1.00 94.44 282 GLU A C 1
ATOM 2127 O O . GLU A 1 282 ? -0.100 -5.299 -16.000 1.00 94.44 282 GLU A O 1
ATOM 2132 N N . THR A 1 283 ? 1.454 -5.740 -14.436 1.00 95.69 283 THR A N 1
ATOM 2133 C CA . THR A 1 283 ? 0.680 -6.763 -13.736 1.00 95.69 283 THR A CA 1
ATOM 2134 C C . THR A 1 283 ? 0.006 -6.078 -12.552 1.00 95.69 283 THR A C 1
ATOM 2136 O O . THR A 1 283 ? 0.695 -5.320 -11.880 1.00 95.69 283 THR A O 1
ATOM 2139 N N . SER A 1 284 ? -1.264 -6.357 -12.267 1.00 95.31 284 SER A N 1
ATOM 2140 C CA . SER A 1 284 ? -2.013 -5.664 -11.211 1.00 95.31 284 SER A CA 1
ATOM 2141 C C . SER A 1 284 ? -2.915 -6.604 -10.395 1.00 95.31 284 SER A C 1
ATOM 2143 O O . SER A 1 284 ? -3.166 -7.746 -10.800 1.00 95.31 284 SER A O 1
ATOM 2145 N N . GLY A 1 285 ? -3.352 -6.149 -9.218 1.00 94.94 285 GLY A N 1
ATOM 2146 C CA . GLY A 1 285 ? -4.372 -6.792 -8.387 1.00 94.94 285 GLY A CA 1
ATOM 2147 C C . GLY A 1 285 ? -4.044 -8.201 -7.878 1.00 94.94 285 GLY A C 1
ATOM 2148 O O . GLY A 1 285 ? -4.936 -9.055 -7.856 1.00 94.94 285 GLY A O 1
ATOM 2149 N N . ILE A 1 286 ? -2.790 -8.484 -7.510 1.00 97.81 286 ILE A N 1
ATOM 2150 C CA . ILE A 1 286 ? -2.392 -9.808 -7.016 1.00 97.81 286 ILE A CA 1
ATOM 215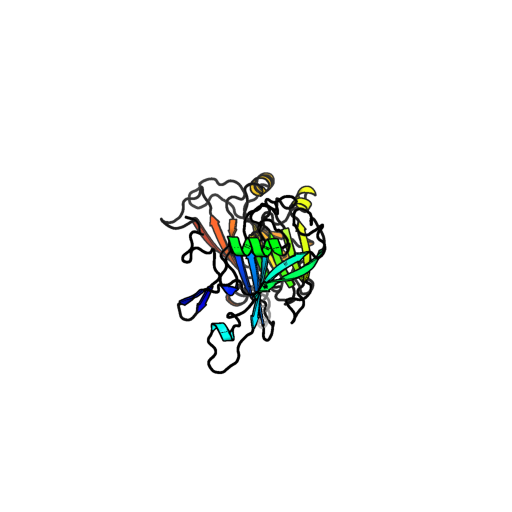1 C C . ILE A 1 286 ? -3.031 -10.150 -5.668 1.00 97.81 286 ILE A C 1
ATOM 2153 O O . ILE A 1 286 ? -2.993 -9.359 -4.733 1.00 97.81 286 ILE A O 1
ATOM 2157 N N . ILE A 1 287 ? -3.576 -11.362 -5.556 1.00 97.69 287 ILE A N 1
ATOM 2158 C CA . ILE A 1 287 ? -4.094 -11.916 -4.301 1.00 97.69 287 ILE A CA 1
ATOM 2159 C C . ILE A 1 287 ? -3.697 -13.385 -4.119 1.00 97.69 287 ILE A C 1
ATOM 2161 O O . ILE A 1 287 ? -3.699 -14.162 -5.082 1.00 97.69 287 ILE A O 1
ATOM 2165 N N . ASP A 1 288 ? -3.415 -13.787 -2.879 1.00 97.44 288 ASP A N 1
ATOM 2166 C CA . ASP A 1 288 ? -3.293 -15.191 -2.484 1.00 97.44 288 ASP A CA 1
ATOM 2167 C C . ASP A 1 288 ? -4.646 -15.884 -2.655 1.00 97.44 288 ASP A C 1
ATOM 2169 O O . ASP A 1 288 ? -5.688 -15.470 -2.134 1.00 97.44 288 ASP A O 1
ATOM 2173 N N . THR A 1 289 ? -4.630 -16.997 -3.378 1.00 97.19 289 THR A N 1
ATOM 2174 C CA . THR A 1 289 ? -5.823 -17.798 -3.646 1.00 97.19 289 THR A CA 1
ATOM 2175 C C . THR A 1 289 ? -5.695 -19.229 -3.159 1.00 97.19 289 THR A C 1
ATOM 2177 O O . THR A 1 289 ? -6.513 -20.074 -3.538 1.00 97.19 289 THR A O 1
ATOM 2180 N N . ALA A 1 290 ? -4.776 -19.491 -2.221 1.00 94.88 290 ALA A N 1
ATOM 2181 C CA . ALA A 1 290 ? -4.548 -20.824 -1.675 1.00 94.88 290 ALA A CA 1
ATOM 2182 C C . ALA A 1 290 ? -5.833 -21.535 -1.215 1.00 94.88 290 ALA A C 1
ATOM 2184 O O . ALA A 1 290 ? -6.033 -22.729 -1.438 1.00 94.88 290 ALA A O 1
ATOM 2185 N N . LYS A 1 291 ? -6.766 -20.780 -0.623 1.00 94.44 291 LYS A N 1
ATOM 2186 C CA . LYS A 1 291 ? -8.056 -21.301 -0.134 1.00 94.44 291 LYS A CA 1
ATOM 2187 C C . LYS A 1 291 ? -9.079 -21.618 -1.229 1.00 94.44 291 LYS A C 1
ATOM 2189 O O . LYS A 1 291 ? -10.081 -22.264 -0.929 1.00 94.44 291 LYS A O 1
ATOM 2194 N N . LEU A 1 292 ? -8.876 -21.125 -2.447 1.00 95.31 292 LEU A N 1
ATOM 2195 C CA . LEU A 1 292 ? -9.785 -21.298 -3.582 1.00 95.31 292 LEU A CA 1
ATOM 2196 C C . LEU A 1 292 ? -9.249 -22.320 -4.586 1.00 95.31 292 LEU A C 1
ATOM 2198 O O . LEU A 1 292 ? -10.021 -23.157 -5.052 1.00 95.31 292 LEU A O 1
ATOM 2202 N N . PHE A 1 293 ? -7.952 -22.261 -4.902 1.00 94.88 293 PHE A N 1
ATOM 2203 C CA . PHE A 1 293 ? -7.353 -23.032 -5.997 1.00 94.88 293 PHE A CA 1
ATOM 2204 C C . PHE A 1 293 ? -6.194 -23.952 -5.567 1.00 94.88 293 PHE A C 1
ATOM 2206 O O . PHE A 1 293 ? -5.638 -24.650 -6.414 1.00 94.88 293 PHE A O 1
ATOM 2213 N N . GLY A 1 294 ? -5.887 -24.035 -4.265 1.00 92.75 294 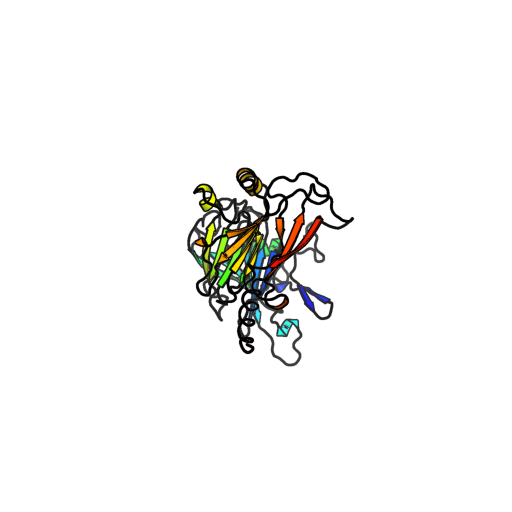GLY A N 1
ATOM 2214 C CA . GLY A 1 294 ? -4.808 -24.864 -3.707 1.00 92.75 294 GLY A CA 1
ATOM 2215 C C . GLY A 1 294 ? -3.527 -24.073 -3.440 1.00 92.75 294 GLY A C 1
ATOM 2216 O O . GLY A 1 294 ? -3.407 -22.936 -3.872 1.00 92.75 294 GLY A O 1
ATOM 2217 N N . ASN A 1 295 ? -2.581 -24.649 -2.696 1.00 92.19 295 ASN A N 1
ATOM 2218 C CA . ASN A 1 295 ? -1.363 -23.947 -2.265 1.00 92.19 295 ASN A CA 1
ATOM 2219 C C . ASN A 1 295 ? -0.572 -23.326 -3.432 1.00 92.19 295 ASN A C 1
ATOM 2221 O O . ASN A 1 295 ? -0.616 -23.832 -4.550 1.00 92.19 295 ASN A O 1
ATOM 2225 N N . ASP A 1 296 ? 0.142 -22.234 -3.136 1.00 92.75 296 ASP A N 1
ATOM 2226 C CA . ASP A 1 296 ? 0.934 -21.442 -4.091 1.00 92.75 296 ASP A CA 1
ATOM 2227 C C . ASP A 1 296 ? 0.172 -21.094 -5.383 1.00 92.75 296 ASP A C 1
ATOM 2229 O O . ASP A 1 296 ? 0.663 -21.241 -6.505 1.00 92.75 296 ASP A O 1
ATOM 2233 N N . THR A 1 297 ? -1.078 -20.653 -5.225 1.00 96.50 297 THR A N 1
ATOM 2234 C CA . THR A 1 297 ? -1.882 -20.118 -6.325 1.00 96.50 297 THR A CA 1
ATOM 2235 C C . THR A 1 297 ? -2.228 -18.666 -6.074 1.00 96.50 297 THR A C 1
ATOM 2237 O O . THR A 1 297 ? -2.691 -18.295 -4.994 1.00 96.50 297 THR A O 1
ATOM 2240 N N . TRP A 1 298 ? -2.072 -17.851 -7.110 1.00 98.00 298 TRP A N 1
ATOM 2241 C CA . TRP A 1 298 ? -2.282 -16.412 -7.049 1.00 98.00 298 TRP A CA 1
ATOM 2242 C C . TRP A 1 298 ? -3.146 -15.972 -8.216 1.00 98.00 298 TRP A C 1
ATOM 2244 O O . TRP A 1 298 ? -2.953 -16.424 -9.346 1.00 98.00 298 TRP A O 1
ATOM 2254 N N . LEU A 1 299 ? -4.092 -15.081 -7.958 1.00 98.06 299 LEU A N 1
ATOM 2255 C CA . LEU A 1 299 ? -4.865 -14.430 -9.006 1.00 98.06 299 LEU A CA 1
ATOM 2256 C C . LEU A 1 299 ? -4.314 -13.025 -9.194 1.00 98.06 299 LEU A C 1
ATOM 2258 O O . LEU A 1 299 ? -4.057 -12.350 -8.208 1.00 98.06 299 LEU A O 1
ATOM 2262 N N . PHE A 1 300 ? -4.140 -12.604 -10.437 1.00 97.62 300 PHE A N 1
ATOM 2263 C CA . PHE A 1 300 ? -3.735 -11.247 -10.788 1.00 97.62 300 PHE A CA 1
ATOM 2264 C C . PHE A 1 300 ? -4.298 -10.902 -12.166 1.00 97.62 300 PHE A C 1
ATOM 2266 O O . PHE A 1 300 ? -4.747 -11.790 -12.896 1.00 97.62 300 PHE A O 1
ATOM 2273 N N . ASP A 1 301 ? -4.273 -9.637 -12.552 1.00 95.62 301 ASP A N 1
ATOM 2274 C CA . ASP A 1 301 ? -4.607 -9.217 -13.904 1.00 95.62 301 ASP A CA 1
ATOM 2275 C C . ASP A 1 301 ? -3.449 -8.501 -14.605 1.00 95.62 301 ASP A C 1
ATOM 2277 O O . ASP A 1 301 ? -2.385 -8.242 -14.044 1.00 95.62 301 ASP A O 1
ATOM 2281 N N . VAL A 1 302 ? -3.637 -8.282 -15.900 1.00 94.50 302 VAL A N 1
ATOM 2282 C CA . VAL A 1 302 ? -2.754 -7.473 -16.732 1.00 94.50 302 VAL A CA 1
ATOM 2283 C C . VAL A 1 302 ? -3.514 -6.221 -17.113 1.00 94.50 302 VAL A C 1
ATOM 2285 O O . VAL A 1 302 ? -4.547 -6.344 -17.777 1.00 94.50 302 VAL A O 1
ATOM 2288 N N . GLN A 1 303 ? -2.965 -5.048 -16.805 1.00 93.88 303 GLN A N 1
ATOM 2289 C CA . GLN A 1 303 ? -3.441 -3.795 -17.380 1.00 93.88 303 GLN A CA 1
ATOM 2290 C C . GLN A 1 303 ? -2.594 -3.461 -18.609 1.00 93.88 303 GLN A C 1
ATOM 2292 O O . GLN A 1 303 ? -1.451 -2.998 -18.553 1.00 93.88 303 GLN A O 1
ATOM 2297 N N . ALA A 1 304 ? -3.161 -3.755 -19.775 1.00 93.56 304 ALA A N 1
ATOM 2298 C CA . ALA A 1 304 ? -2.540 -3.484 -21.056 1.00 93.56 304 ALA A CA 1
ATOM 2299 C C . ALA A 1 304 ? -2.827 -2.038 -21.477 1.00 93.56 304 ALA A C 1
ATOM 2301 O O . ALA A 1 304 ? -3.699 -1.779 -22.312 1.00 93.56 304 ALA A O 1
ATOM 2302 N N . HIS A 1 305 ? -2.060 -1.114 -20.894 1.00 91.44 305 HIS A N 1
ATOM 2303 C CA . HIS A 1 305 ? -2.189 0.329 -21.094 1.00 91.44 305 HIS A CA 1
ATOM 2304 C C . HIS A 1 305 ? -2.093 0.782 -22.563 1.00 91.44 305 HIS A C 1
ATOM 2306 O O . HIS A 1 305 ? -1.571 0.048 -23.426 1.00 91.44 305 HIS A O 1
ATOM 2312 N N . PRO A 1 306 ? -2.519 2.025 -22.886 1.00 88.31 306 PRO A N 1
ATOM 2313 C CA . PRO A 1 306 ? -2.316 2.609 -24.199 1.00 88.31 306 PRO A CA 1
ATOM 2314 C C . PRO A 1 306 ? -0.816 2.599 -24.531 1.00 88.31 306 PRO A C 1
ATOM 2316 O O . PRO A 1 306 ? 0.015 2.875 -23.667 1.00 88.31 306 PRO A O 1
ATOM 2319 N N . PRO A 1 307 ? -0.428 2.305 -25.781 1.00 91.44 307 PRO A N 1
ATOM 2320 C CA . PRO A 1 307 ? -1.225 2.455 -26.998 1.00 91.44 307 PRO A CA 1
ATOM 2321 C C . PRO A 1 307 ? -2.086 1.239 -27.383 1.00 91.44 307 PRO A C 1
ATOM 2323 O O . PRO A 1 307 ? -2.668 1.250 -28.469 1.00 91.44 307 PRO A O 1
ATOM 2326 N N . THR A 1 308 ? -2.180 0.216 -26.532 1.00 90.38 308 THR A N 1
ATOM 2327 C CA . THR A 1 308 ? -3.070 -0.936 -26.744 1.00 90.38 308 THR A CA 1
ATOM 2328 C C . THR A 1 308 ? -4.516 -0.490 -26.904 1.00 90.38 308 THR A C 1
ATOM 2330 O O . THR A 1 308 ? -4.998 0.421 -26.228 1.00 90.38 308 THR A O 1
ATOM 2333 N N . THR A 1 309 ? -5.236 -1.133 -27.816 1.00 88.44 309 THR A N 1
ATOM 2334 C CA . THR A 1 309 ? -6.638 -0.802 -28.056 1.00 88.44 309 THR A CA 1
ATOM 2335 C C . THR A 1 309 ? -7.534 -1.436 -27.001 1.00 88.44 309 THR A C 1
ATOM 2337 O O . THR A 1 309 ? -7.711 -2.654 -26.973 1.00 88.44 309 THR A O 1
ATOM 2340 N N . MET A 1 310 ? -8.203 -0.590 -26.223 1.00 86.69 310 MET A N 1
ATOM 2341 C CA . MET A 1 310 ? -9.234 -0.996 -25.273 1.00 86.69 310 MET A CA 1
ATOM 2342 C C . MET A 1 310 ? -10.289 -1.917 -25.920 1.00 86.69 310 MET A C 1
ATOM 2344 O O . MET A 1 310 ? -10.716 -1.683 -27.060 1.00 86.69 310 MET A O 1
ATOM 2348 N N . PRO A 1 311 ? -10.778 -2.948 -25.214 1.00 86.06 311 PRO A N 1
ATOM 2349 C CA . PRO A 1 311 ? -11.613 -3.980 -25.816 1.00 86.06 311 PRO A CA 1
ATOM 2350 C C . PRO A 1 311 ? -13.027 -3.487 -26.145 1.00 86.06 311 PRO A C 1
ATOM 2352 O O . PRO A 1 311 ? -13.657 -4.018 -27.066 1.00 86.06 311 PRO A O 1
ATOM 2355 N N . LYS A 1 312 ? -13.550 -2.493 -25.407 1.00 87.00 312 LYS A N 1
ATOM 2356 C CA . LYS A 1 312 ? -14.902 -1.930 -25.593 1.00 87.00 312 LYS A CA 1
ATOM 2357 C C . LYS A 1 312 ? -14.991 -0.454 -25.171 1.00 87.00 312 LYS A C 1
ATOM 2359 O O . LYS A 1 312 ? -14.229 -0.019 -24.311 1.00 87.00 312 LYS A O 1
ATOM 2364 N N . PRO A 1 313 ? -15.973 0.314 -25.687 1.00 86.38 313 PRO A N 1
ATOM 2365 C CA . PRO A 1 313 ? -16.288 1.638 -25.152 1.00 86.38 313 PRO A CA 1
ATOM 2366 C C . PRO A 1 313 ? -16.548 1.590 -23.639 1.00 86.38 313 PRO A C 1
ATOM 2368 O O . PRO A 1 313 ? -17.214 0.669 -23.166 1.00 86.38 313 PRO A O 1
ATOM 2371 N N . ASN A 1 314 ? -16.066 2.597 -22.908 1.00 82.56 314 ASN A N 1
ATOM 2372 C CA . ASN A 1 314 ? -16.179 2.732 -21.446 1.00 82.56 314 ASN A CA 1
ATOM 2373 C C . ASN A 1 314 ? -15.436 1.672 -20.613 1.00 82.56 314 ASN A C 1
ATOM 2375 O O . ASN A 1 314 ? -15.700 1.558 -19.419 1.00 82.56 314 ASN A O 1
ATOM 2379 N N . THR A 1 315 ? -14.530 0.898 -21.212 1.00 84.69 315 THR A N 1
ATOM 2380 C CA . THR A 1 315 ? -13.453 0.265 -20.426 1.00 84.69 315 THR A CA 1
ATOM 2381 C C . THR A 1 315 ? -12.387 1.320 -20.108 1.00 84.69 315 THR A C 1
ATOM 2383 O O . THR A 1 315 ? -12.546 2.463 -20.537 1.00 84.69 315 THR A O 1
ATOM 2386 N N . VAL A 1 316 ? -11.359 0.994 -19.326 1.00 81.94 316 VAL A N 1
ATOM 2387 C CA . VAL A 1 316 ? -10.198 1.886 -19.133 1.00 81.94 316 VAL A CA 1
ATOM 2388 C C . VAL A 1 316 ? -9.007 1.293 -19.868 1.00 81.94 316 VAL A C 1
ATOM 2390 O O . VAL A 1 316 ? -8.475 1.958 -20.747 1.00 81.94 316 VAL A O 1
ATOM 2393 N N . GLU A 1 317 ? -8.722 0.010 -19.630 1.00 86.56 317 GLU A N 1
ATOM 2394 C CA . GLU A 1 317 ? -7.625 -0.719 -20.269 1.00 86.56 317 GLU A CA 1
ATOM 2395 C C . GLU A 1 317 ? -8.067 -2.038 -20.918 1.00 86.56 317 GLU A C 1
ATOM 2397 O O . GLU A 1 317 ? -9.153 -2.562 -20.636 1.00 86.56 317 GLU A O 1
ATOM 2402 N N . ASP A 1 318 ? -7.245 -2.548 -21.844 1.00 89.94 318 ASP A N 1
ATOM 2403 C CA . ASP A 1 318 ? -7.293 -3.962 -22.242 1.00 89.94 318 ASP A CA 1
ATOM 2404 C C . ASP A 1 318 ? -6.584 -4.811 -21.186 1.00 89.94 318 ASP A C 1
ATOM 2406 O O . ASP A 1 318 ? -5.884 -4.284 -20.324 1.00 89.94 318 ASP A O 1
ATOM 2410 N N . GLY A 1 319 ? -6.765 -6.125 -21.228 1.00 89.94 319 GLY A N 1
ATOM 2411 C CA . GLY A 1 319 ? -6.186 -6.960 -20.189 1.00 89.94 319 GLY A CA 1
ATOM 2412 C C . GLY A 1 319 ? -6.730 -8.366 -20.121 1.00 89.94 319 GLY A C 1
ATOM 2413 O O . GLY A 1 319 ? -7.600 -8.780 -20.896 1.00 89.94 319 GLY A O 1
ATOM 2414 N N . GLN A 1 320 ? -6.207 -9.110 -19.156 1.00 90.25 320 GLN A N 1
ATOM 2415 C CA . GLN A 1 320 ? -6.655 -10.459 -18.866 1.00 90.25 320 GLN A CA 1
ATOM 2416 C C . GLN A 1 320 ? -6.453 -10.787 -17.390 1.00 90.25 320 GLN A C 1
ATOM 2418 O O . GLN A 1 320 ? -5.398 -10.514 -16.835 1.00 90.25 320 GLN A O 1
ATOM 2423 N N . LEU A 1 321 ? -7.453 -11.438 -16.794 1.00 94.69 321 LEU A N 1
ATOM 2424 C CA . LEU A 1 321 ? -7.326 -12.081 -15.492 1.00 94.69 321 LEU A CA 1
ATOM 2425 C C . LEU A 1 321 ? -6.570 -13.407 -15.647 1.00 94.69 321 LEU A C 1
ATOM 2427 O O . LEU A 1 321 ? -6.923 -14.232 -16.498 1.00 94.69 321 LEU A O 1
ATOM 2431 N N . MET A 1 322 ? -5.554 -13.614 -14.822 1.00 95.88 322 MET A N 1
ATOM 2432 C CA . MET A 1 322 ? -4.634 -14.742 -14.876 1.00 95.88 322 MET A CA 1
ATOM 2433 C C . MET A 1 322 ? -4.551 -15.439 -13.518 1.00 95.88 322 MET A C 1
ATOM 2435 O O . MET A 1 322 ? -4.640 -14.804 -12.472 1.00 95.88 322 MET A O 1
ATOM 2439 N N . ILE A 1 323 ? -4.353 -16.759 -13.549 1.00 96.06 323 ILE A N 1
ATOM 2440 C CA . ILE A 1 323 ? -3.930 -17.529 -12.380 1.00 96.06 323 ILE A CA 1
ATOM 2441 C C . ILE A 1 323 ? -2.453 -17.881 -12.550 1.00 96.06 323 ILE A C 1
ATOM 2443 O O . ILE A 1 323 ? -2.054 -18.461 -13.563 1.00 96.06 323 ILE A O 1
ATOM 2447 N N . LEU A 1 324 ? -1.648 -17.503 -11.569 1.00 95.81 324 LEU A N 1
ATOM 2448 C CA . LEU A 1 324 ? -0.286 -17.972 -11.393 1.00 95.81 324 LEU A CA 1
ATOM 2449 C C . LEU A 1 324 ? -0.328 -19.188 -10.471 1.00 95.81 324 LEU A C 1
ATOM 2451 O O . LEU A 1 324 ? -0.976 -19.169 -9.427 1.00 95.81 324 LEU A O 1
ATOM 2455 N N . VAL A 1 325 ? 0.365 -20.244 -10.873 1.00 93.25 325 VAL A N 1
ATOM 2456 C CA . VAL A 1 325 ? 0.493 -21.473 -10.097 1.00 93.25 325 VAL A CA 1
ATOM 2457 C C . VAL A 1 325 ? 1.974 -21.728 -9.890 1.00 93.25 325 VAL A C 1
ATOM 2459 O O . VAL A 1 325 ? 2.750 -21.635 -10.845 1.00 93.25 325 VAL A O 1
ATOM 2462 N N . GLY A 1 326 ? 2.347 -22.019 -8.649 1.00 83.88 326 GLY A N 1
ATOM 2463 C CA . GLY A 1 326 ? 3.689 -22.424 -8.271 1.00 83.88 326 GLY A CA 1
ATOM 2464 C C . GLY A 1 326 ? 4.209 -23.630 -9.056 1.00 83.88 326 GLY A C 1
ATOM 2465 O O . GLY A 1 326 ? 3.436 -24.325 -9.726 1.00 83.88 326 GLY A O 1
ATOM 2466 N N . PRO A 1 327 ? 5.527 -23.894 -8.998 1.00 71.25 327 PRO A N 1
ATOM 2467 C CA . PRO A 1 327 ? 6.079 -25.142 -9.508 1.00 71.25 327 PRO A CA 1
ATOM 2468 C C . PRO A 1 327 ? 5.338 -26.321 -8.866 1.00 71.25 327 PRO A C 1
ATOM 2470 O O . PRO A 1 327 ? 5.177 -26.383 -7.653 1.00 71.25 327 PRO A O 1
ATOM 2473 N N . ASP A 1 328 ? 4.835 -27.201 -9.724 1.00 54.66 328 ASP A N 1
ATOM 2474 C CA . ASP A 1 328 ? 3.855 -28.218 -9.374 1.00 54.66 328 ASP A CA 1
ATOM 2475 C C . ASP A 1 328 ? 4.490 -29.346 -8.546 1.00 54.66 328 ASP A C 1
ATOM 2477 O O . ASP A 1 328 ? 5.206 -30.174 -9.101 1.00 54.66 328 ASP A O 1
ATOM 2481 N N . ASP A 1 329 ? 4.225 -29.398 -7.240 1.00 50.53 329 ASP A N 1
ATOM 2482 C CA . ASP A 1 329 ? 4.456 -30.585 -6.405 1.00 50.53 329 ASP A CA 1
ATOM 2483 C C . ASP A 1 329 ? 3.243 -31.540 -6.412 1.00 50.53 329 ASP A C 1
ATOM 2485 O O . ASP A 1 329 ? 3.272 -32.604 -5.793 1.00 50.53 329 ASP A O 1
ATOM 2489 N N . ARG A 1 330 ? 2.165 -31.214 -7.146 1.00 53.78 330 ARG A N 1
ATOM 2490 C CA . ARG A 1 330 ? 0.922 -32.007 -7.177 1.00 53.78 330 ARG A CA 1
ATOM 2491 C C . ARG A 1 330 ? 1.024 -33.259 -8.053 1.00 53.78 330 ARG A C 1
ATOM 2493 O O . ARG A 1 330 ? 0.088 -34.049 -8.036 1.00 53.78 330 ARG A O 1
ATOM 2500 N N . ASN A 1 331 ? 2.134 -33.450 -8.773 1.00 46.00 331 ASN A N 1
ATOM 2501 C CA . ASN A 1 331 ? 2.400 -34.639 -9.595 1.00 46.00 331 ASN A CA 1
ATOM 2502 C C . ASN A 1 331 ? 3.436 -35.606 -8.989 1.00 46.00 331 ASN A C 1
ATOM 2504 O O . ASN A 1 331 ? 3.653 -36.664 -9.566 1.00 46.00 331 ASN A O 1
ATOM 2508 N N . ASP A 1 332 ? 4.054 -35.300 -7.843 1.00 47.09 332 ASP A N 1
ATOM 2509 C CA . ASP A 1 332 ? 5.111 -36.157 -7.268 1.00 47.09 332 ASP A CA 1
ATOM 2510 C C . ASP A 1 332 ? 4.572 -37.369 -6.473 1.00 47.09 332 ASP A C 1
ATOM 2512 O O . ASP A 1 332 ? 5.354 -38.127 -5.907 1.00 47.09 332 ASP A O 1
ATOM 2516 N N . ASN A 1 333 ? 3.251 -37.587 -6.428 1.00 44.50 333 ASN A N 1
ATOM 2517 C CA . ASN A 1 333 ? 2.632 -38.688 -5.672 1.00 44.50 333 ASN A CA 1
ATOM 2518 C C . ASN A 1 333 ? 1.973 -39.785 -6.532 1.00 44.50 333 ASN A C 1
ATOM 2520 O O . ASN A 1 333 ? 1.397 -40.702 -5.951 1.00 44.50 333 ASN A O 1
ATOM 2524 N N . ASP A 1 334 ? 2.047 -39.726 -7.867 1.00 47.06 334 ASP A N 1
ATOM 2525 C CA . ASP A 1 334 ? 1.325 -40.678 -8.736 1.00 47.06 334 ASP A CA 1
ATOM 2526 C C . ASP A 1 334 ? 2.220 -41.749 -9.406 1.00 47.06 334 ASP A C 1
ATOM 2528 O O . ASP A 1 334 ? 1.690 -42.621 -10.089 1.00 47.06 334 ASP A O 1
ATOM 2532 N N . ASP A 1 335 ? 3.542 -41.754 -9.172 1.00 47.81 335 ASP A N 1
ATOM 2533 C CA . ASP A 1 335 ? 4.486 -42.659 -9.866 1.00 47.81 335 ASP A CA 1
ATOM 2534 C C . ASP A 1 335 ? 5.147 -43.750 -8.975 1.00 47.81 335 ASP A C 1
ATOM 2536 O O . ASP A 1 335 ? 6.048 -44.440 -9.448 1.00 47.81 335 ASP A O 1
ATOM 2540 N N . GLU A 1 336 ? 4.729 -43.966 -7.715 1.00 47.50 336 GLU A N 1
ATOM 2541 C CA . GLU A 1 336 ? 5.375 -44.963 -6.817 1.00 47.50 336 GLU A CA 1
ATOM 2542 C C . GLU A 1 336 ? 4.537 -46.206 -6.420 1.00 47.50 336 GLU A C 1
ATOM 2544 O O . GLU A 1 336 ? 5.023 -47.008 -5.627 1.00 47.50 336 GLU A O 1
ATOM 2549 N N . ASP A 1 337 ? 3.347 -46.450 -6.990 1.00 47.28 337 ASP A N 1
ATOM 2550 C CA . ASP A 1 337 ? 2.478 -47.578 -6.564 1.00 47.28 337 ASP A CA 1
ATOM 2551 C C . ASP A 1 337 ? 2.137 -48.637 -7.649 1.00 47.28 337 ASP A C 1
ATOM 2553 O O . ASP A 1 337 ? 1.276 -49.490 -7.426 1.00 47.28 337 ASP A O 1
ATOM 2557 N N . GLU A 1 338 ? 2.818 -48.673 -8.802 1.00 47.25 338 GLU A N 1
ATOM 2558 C CA . GLU A 1 338 ? 2.631 -49.741 -9.810 1.00 47.25 338 GLU A CA 1
ATOM 2559 C C . GLU A 1 338 ? 3.950 -50.434 -10.189 1.00 47.25 338 GLU A C 1
ATOM 2561 O O . GLU A 1 338 ? 4.414 -50.282 -11.310 1.00 47.25 338 GLU A O 1
ATOM 2566 N N . ASP A 1 339 ? 4.567 -51.206 -9.284 1.00 46.28 339 ASP A N 1
ATOM 2567 C CA . ASP A 1 339 ? 5.675 -52.106 -9.673 1.00 46.28 339 ASP A CA 1
ATOM 2568 C C . ASP A 1 339 ? 5.864 -53.343 -8.764 1.00 46.28 339 ASP A C 1
ATOM 2570 O O . ASP A 1 339 ? 6.945 -53.919 -8.711 1.00 46.28 339 ASP A O 1
ATOM 2574 N N . ASP A 1 340 ? 4.817 -53.818 -8.081 1.00 50.28 340 ASP A N 1
ATOM 2575 C CA . ASP A 1 340 ? 4.867 -55.093 -7.345 1.00 50.28 340 ASP A CA 1
ATOM 2576 C C . ASP A 1 340 ? 3.562 -55.882 -7.533 1.00 50.28 340 ASP A C 1
ATOM 2578 O O . ASP A 1 340 ? 2.697 -55.877 -6.668 1.00 50.28 340 ASP A O 1
ATOM 2582 N N . GLU A 1 341 ? 3.406 -56.551 -8.679 1.00 50.47 341 GLU A N 1
ATOM 2583 C CA . GLU A 1 341 ? 2.669 -57.823 -8.810 1.00 50.47 341 GLU A CA 1
ATOM 2584 C C . GLU A 1 341 ? 2.757 -58.313 -10.266 1.00 50.47 341 GLU A C 1
ATOM 2586 O O . GLU A 1 341 ? 2.058 -57.798 -11.138 1.00 50.47 341 GLU A O 1
ATOM 2591 N N . ASN A 1 342 ? 3.647 -59.279 -10.537 1.00 44.66 342 ASN A N 1
ATOM 2592 C CA . ASN A 1 342 ? 3.454 -60.439 -11.432 1.00 44.66 342 ASN A CA 1
ATOM 2593 C C . ASN A 1 342 ? 4.808 -61.085 -11.777 1.00 44.66 342 ASN A C 1
ATOM 2595 O O . ASN A 1 342 ? 5.346 -60.867 -12.856 1.00 44.66 342 ASN A O 1
ATOM 2599 N N . ASP A 1 343 ? 5.314 -61.930 -10.881 1.00 47.78 343 ASP A N 1
ATOM 2600 C CA . ASP A 1 343 ? 6.244 -63.007 -11.236 1.00 47.78 343 ASP A CA 1
ATOM 2601 C C . ASP A 1 343 ? 5.739 -64.290 -10.559 1.00 47.78 343 ASP A C 1
ATOM 2603 O O . ASP A 1 343 ? 6.154 -64.644 -9.461 1.00 47.78 343 ASP A O 1
ATOM 2607 N N . ASP A 1 344 ? 4.779 -64.942 -11.212 1.00 49.44 344 ASP A N 1
ATOM 2608 C CA . ASP A 1 344 ? 4.444 -66.358 -11.039 1.00 49.44 344 ASP A CA 1
ATOM 2609 C C . ASP A 1 344 ? 3.790 -66.829 -12.350 1.00 49.44 344 ASP A C 1
ATOM 2611 O O . ASP A 1 344 ? 2.594 -66.634 -12.554 1.00 49.44 344 ASP A O 1
ATOM 2615 N N . ASP A 1 345 ? 4.607 -67.350 -13.273 1.00 47.81 345 ASP A N 1
ATOM 2616 C CA . ASP A 1 345 ? 4.291 -68.470 -14.181 1.00 47.81 345 ASP A CA 1
ATOM 2617 C C . ASP A 1 345 ? 5.470 -68.710 -15.158 1.00 47.81 345 ASP A C 1
ATOM 2619 O O . ASP A 1 345 ? 5.582 -68.046 -16.190 1.00 47.81 345 ASP A O 1
ATOM 2623 N N . ASP A 1 346 ? 6.367 -69.645 -14.804 1.00 42.78 346 ASP A N 1
ATOM 2624 C CA . ASP A 1 346 ? 6.848 -70.758 -15.663 1.00 42.78 346 ASP A CA 1
ATOM 2625 C C . ASP A 1 346 ? 7.795 -71.725 -14.913 1.00 42.78 346 ASP A C 1
ATOM 2627 O O . ASP A 1 346 ? 8.848 -71.289 -14.384 1.00 42.78 346 ASP A O 1
#

Nearest PDB structures (foldseek):
  6sg8-assembly1_A  TM=3.090E-01  e=8.260E-02  Sosuga virus
  7zm5-assembly1_B  TM=3.486E-01  e=5.290E+00  Narmovirus mossmanense
  6q0r-assembly1_B  TM=2.222E-01  e=7.799E+00  Homo sapiens

Mean predicted aligned error: 6.0 Å

Sequence (346 aa):
SSGAQTFDGKGGLAVAVFDNEAHGLPALGHFAWENALVQSNTGKYTVIMSMKDGPRSQNPAEDNSQLYMYVGVKDRSKGASVLERNGLVGGNLYVFRSKDPARNSEATFLSGSLTGEWVSLGNVSALNVVALEAKSDAVNAMIFARPEDGAFNPNESDEYFFVTTGEGEGNQLGRLYSLGLSGNDSTGPAKLEIEYNADLIIAAGGDVAISPDNIDASRDYLMIQEDGTTTSRQVMTSKNRDGSIWRFDLDKNGVDVSSRLRIVELNPPGRDRIPVIPGVWETSGIIDTAKLFGNDTWLFDVQAHPPTTMPKPNTVEDGQLMILVGPDDRNDNDDEDEDDENDDDD

Foldseek 3Di:
DPFDPDPVRFADFDFDDDPNDTHTLLQQDHAQWFDWAWQPPLPQKTKIKTWHQDALEQPLVDQFTWIKMKIFGADPDPPDDPCNNNRSPQIWMWTKAFPPLQCLELLRVQFFKTKIFTHTPGGRSVHGHVRVRVSCSVVSGRGYRRWADKEAAPQASQKIKTKHLHCHRSQNFIFIWIKGADRNPSRDIIMIGGLDRQVVQVVVVHDAATSWHDWYYDQFWIKTWHQDDPRCLVVQQVVVFAIFIWIFTAHNVGTDPVRIDTDGTDDDDDPVRDDDRHRNKIKADWYDCCVPPNPQKIKIKIFAAPVDDAPDPPDHGDIDIDIDHPDDPVPVPPPPPPDDDDDDDD

Solvent-accessible surface area (backbone atoms only — not comparable to full-atom values): 18238 Å² total; per-residue (Å²): 128,100,51,42,102,37,98,85,33,33,35,41,72,52,65,51,78,55,98,95,42,79,44,78,31,43,37,70,33,28,40,47,69,58,47,79,47,69,54,67,91,41,75,62,43,32,39,31,44,34,21,23,44,42,44,33,47,73,51,91,91,52,72,55,4,42,51,35,37,30,45,13,53,40,40,85,58,92,84,56,49,75,50,33,43,57,8,66,49,92,24,28,24,24,34,40,23,41,73,48,75,82,43,31,27,40,61,58,43,68,70,55,73,50,52,29,36,52,48,75,65,40,72,33,53,85,44,28,31,70,59,45,47,58,52,40,57,75,69,56,41,25,28,32,24,19,26,31,28,47,31,56,40,75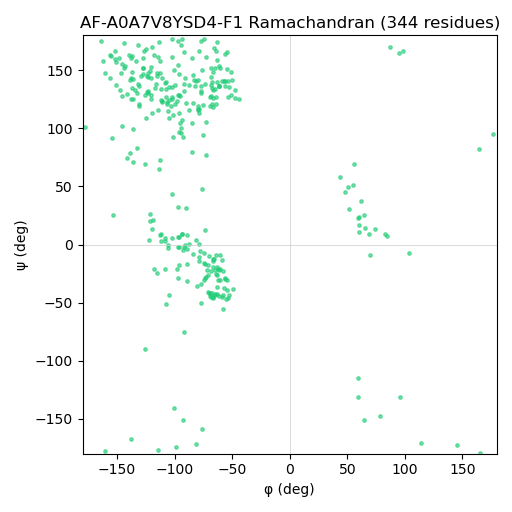,61,32,78,37,36,35,36,37,20,19,30,16,67,21,62,75,29,44,22,10,33,38,34,41,33,40,48,40,60,87,42,69,66,40,66,26,40,41,31,46,71,42,44,27,54,61,39,47,73,72,72,50,84,72,68,44,10,24,32,37,32,29,43,45,69,55,34,38,38,38,17,10,45,41,42,87,66,33,21,56,56,26,45,77,67,73,34,39,14,26,35,30,38,23,46,27,49,68,91,45,73,40,72,87,60,57,37,80,77,46,66,56,76,77,44,62,98,84,63,49,80,65,62,39,11,56,38,24,36,38,70,46,37,68,29,40,93,79,77,36,79,63,23,32,38,30,32,36,43,35,38,79,81,45,74,52,82,51,92,90,59,88,53,21,69,51,82,44,78,49,68,53,88,76,71,86,67,78,79,77,81,82,84,86,86,86,87,87,91,86,89,134

Secondary structure (DSSP, 8-state):
--S-SSTTSS-EE-EEEETTEEEE-GGG-EE-EEEEEEPTT-TTEEEEEEEE---S---TTS--B-EEEEEEE---STT--HHHHTT-SS-EEEEEEESSGGGSBTTT--SEEEEEEEEEEE--TT--HHHHHHHHHTTTPPBBS-EEEEEE-TT-TTEEEEEE---BTTBSS-EEEEEE--TT-TTS-EEEEEEEEHHHHHHTT----SSEEEEEE-SSEEEEEE---TTHHHHHHHHT--SEEEEEEEETTEEEEEEEEEEEE-----TT-----TTSSEEEEEEE-HHHH-SSEEEEEEEE-TTSPPSSTT-S-EEEEEEEE-S--TTTTSSSSSS-------

pLDDT: mean 91.74, std 12.66, range [37.03, 98.88]